Protein 3QFI (pdb70)

Solvent-accessible surface area: 13115 Å² total; per-residue (Å²): 173,19,66,11,103,60,70,69,6,8,0,16,0,33,4,10,20,70,92,52,196,56,38,28,12,1,12,0,4,10,10,143,99,67,43,0,4,4,1,10,8,12,69,20,1,7,12,52,1,50,60,54,140,58,80,29,23,7,38,59,0,73,79,113,28,26,31,119,20,5,29,54,1,0,55,80,8,0,17,6,46,14,36,26,41,23,10,30,27,44,160,1,30,77,46,28,0,66,13,12,48,6,3,100,3,62,3,112,51,34,4,135,83,117,58,81,0,65,66,31,152,37,145,2,60,0,51,31,0,39,14,2,10,149,9,75,158,67,8,120,103,16,40,97,8,22,33,98,10,22,28,30,2,34,36,59,10,41,104,67,34,37,60,183,57,131,72,159,115,16,59,67,10,68,99,44,27,140,39,71,28,66,160,105,28,68,103,41,14,26,64,60,0,105,29,0,20,138,71,27,68,36,27,139,22,96,29,72,52,0,57,71,88,146,70,102,18,25,1,11,27,13,109,8,16,22,131,4,0,18,43,0,36,130,15,14,53,60,175,100,69,56,74,12,109,108,84,5,83,58,36,54,86,92,27,38,161,8,40,106,136

Foldseek 3Di:
DADLLVVAKAKEWEWEDAPPVGWIKMWIQFLVVLAIEIETADQQAWFQQPPVRRIGGLVCNCVPPNPVSNQVRVCLQLVHHHPKYKYFYLVLQQLLQVLLVFFWDAACFWQADPHGDGHGIDTGHSVSLSVQLDDQDSDPVGPVNSRVSVVRSVLRSVLSCLVDDSLVVSCVSVVGMDMPQDPVSVVSCSVSRSSSSVYYHYDYFAWAWFDDPNDIHTYTDLVSSQVSSQVSCVSNVHHRDVVVSVVSVVVNVVGVVGGPD

Structure (mmCIF, N/CA/C/O backbone):
data_3QFI
#
_entry.id   3QFI
#
_cell.length_a   47.214
_cell.length_b   54.543
_cell.length_c   99.553
_cell.angle_alpha   90.00
_cell.angle_beta   90.00
_cell.angle_gamma   90.00
#
_symmetry.space_group_name_H-M   'P 21 21 21'
#
loop_
_entity.id
_entity.type
_entity.pdbx_description
1 polymer 'Transcriptional regulator'
2 water water
#
loop_
_atom_site.group_PDB
_atom_site.id
_atom_site.type_symbol
_atom_site.label_atom_id
_atom_site.label_alt_id
_atom_site.label_comp_id
_atom_site.label_asym_id
_atom_site.label_entity_id
_atom_site.label_seq_id
_atom_site.pdbx_PDB_ins_code
_atom_site.Cartn_x
_atom_site.Cartn_y
_atom_site.Cartn_z
_atom_site.occupancy
_atom_site.B_iso_or_equiv
_atom_site.auth_seq_id
_atom_site.auth_comp_id
_atom_site.auth_asym_id
_atom_site.auth_atom_id
_atom_site.pdbx_PDB_model_num
ATOM 1 N N . THR A 1 13 ? 1.157 4.732 -26.353 1.00 32.48 53 THR A N 1
ATOM 2 C CA . THR A 1 13 ? 2.587 5.048 -26.640 1.00 39.06 53 THR A CA 1
ATOM 3 C C . THR A 1 13 ? 3.477 4.879 -25.397 1.00 39.75 53 THR A C 1
ATOM 4 O O . THR A 1 13 ? 4.704 4.846 -25.503 1.00 42.37 53 THR A O 1
ATOM 8 N N . ALA A 1 14 ? 2.864 4.770 -24.221 1.00 33.73 54 ALA A N 1
ATOM 9 C CA . ALA A 1 14 ? 3.620 4.580 -22.982 1.00 26.34 54 ALA A CA 1
ATOM 10 C C . ALA A 1 14 ? 4.394 3.254 -23.027 1.00 18.89 54 ALA A C 1
ATOM 11 O O . ALA A 1 14 ? 3.803 2.200 -23.226 1.00 20.03 54 ALA A O 1
ATOM 13 N N . ASN A 1 15 ? 5.711 3.298 -22.852 1.00 20.90 55 ASN A N 1
ATOM 14 C CA . ASN A 1 15 ? 6.511 2.064 -22.884 1.00 22.97 55 ASN A CA 1
ATOM 15 C C . ASN A 1 15 ? 6.467 1.353 -21.531 1.00 19.73 55 ASN A C 1
ATOM 16 O O . ASN A 1 15 ? 7.210 1.696 -20.625 1.00 24.81 55 ASN A O 1
ATOM 21 N N . ILE A 1 16 ? 5.597 0.359 -21.400 1.00 22.61 56 ILE A N 1
ATOM 22 C CA . ILE A 1 16 ? 5.455 -0.363 -20.136 1.00 31.49 56 ILE A CA 1
ATOM 23 C C . ILE A 1 16 ? 6.696 -1.145 -19.780 1.00 30.96 56 ILE A C 1
ATOM 24 O O . ILE A 1 16 ? 7.023 -1.325 -18.599 1.00 21.84 56 ILE A O 1
ATOM 29 N N . ASP A 1 17 ? 7.374 -1.629 -20.815 1.00 30.42 57 ASP A N 1
ATOM 30 C CA . ASP A 1 17 ? 8.593 -2.386 -20.642 1.00 20.24 57 ASP A CA 1
ATOM 31 C C . ASP A 1 17 ? 9.619 -1.508 -19.914 1.00 16.52 57 ASP A C 1
ATOM 32 O O . ASP A 1 17 ? 10.306 -1.979 -19.011 1.00 24.28 57 ASP A O 1
ATOM 37 N N . ALA A 1 18 ? 9.709 -0.231 -20.275 1.00 6.90 58 ALA A N 1
ATOM 38 C CA . ALA A 1 18 ? 10.663 0.664 -19.610 1.00 11.87 58 ALA A CA 1
ATOM 39 C C . ALA A 1 18 ? 10.079 1.308 -18.338 1.00 7.74 58 ALA A C 1
ATOM 40 O O . ALA A 1 18 ? 10.605 2.301 -17.830 1.00 8.71 58 ALA A O 1
ATOM 42 N N . GLN A 1 19 ? 9.012 0.709 -17.823 1.00 14.30 59 GLN A N 1
ATOM 43 C CA . GLN A 1 19 ? 8.326 1.196 -16.633 1.00 18.16 59 GLN A CA 1
ATOM 44 C C . GLN A 1 19 ? 8.117 2.701 -16.759 1.00 15.02 59 GLN A C 1
ATOM 45 O O . GLN A 1 19 ? 8.475 3.510 -15.894 1.00 13.59 59 GLN A O 1
ATOM 51 N N . GLU A 1 20 ? 7.538 3.065 -17.885 1.00 20.17 60 GLU A N 1
ATOM 52 C CA . GLU A 1 20 ? 7.245 4.445 -18.166 1.00 27.32 60 GLU A CA 1
ATOM 53 C C . GLU A 1 20 ? 5.868 4.640 -17.542 1.00 27.59 60 GLU A C 1
ATOM 54 O O . GLU A 1 20 ? 5.010 3.753 -17.606 1.00 31.29 60 GLU A O 1
ATOM 60 N N . PRO A 1 21 ? 5.657 5.782 -16.884 1.00 29.42 61 PRO A N 1
ATOM 61 C CA . PRO A 1 21 ? 4.383 6.117 -16.229 1.00 25.97 61 PRO A CA 1
ATOM 62 C C . PRO A 1 21 ? 3.240 5.996 -17.223 1.00 24.10 61 PRO A C 1
ATOM 63 O O . PRO A 1 21 ? 3.343 6.465 -18.354 1.00 28.65 61 PRO A O 1
ATOM 67 N N . PHE A 1 22 ? 2.147 5.370 -16.824 1.00 17.07 62 PHE A N 1
ATOM 68 C CA . PHE A 1 22 ? 1.050 5.244 -17.763 1.00 15.33 62 PHE A CA 1
ATOM 69 C C . PHE A 1 22 ? -0.277 5.453 -17.046 1.00 15.34 62 PHE A C 1
ATOM 70 O O . PHE A 1 22 ? -0.331 5.520 -15.812 1.00 9.93 62 PHE A O 1
ATOM 78 N N . SER A 1 23 ? -1.347 5.549 -17.819 1.00 13.30 63 SER A N 1
ATOM 79 C CA . SER A 1 23 ? -2.653 5.812 -17.242 1.00 10.02 63 SER A CA 1
ATOM 80 C C . SER A 1 23 ? -3.691 4.836 -17.756 1.00 9.24 63 SER A C 1
ATOM 81 O O . SER A 1 23 ? -3.538 4.248 -18.830 1.00 11.25 63 SER A O 1
ATOM 84 N N . VAL A 1 24 ? -4.769 4.679 -17.007 1.00 5.03 64 VAL A N 1
ATOM 85 C CA . VAL A 1 24 ? -5.795 3.755 -17.435 1.00 3.71 64 VAL A CA 1
ATOM 86 C C . VAL A 1 24 ? -7.172 4.154 -16.931 1.00 13.52 64 VAL A C 1
ATOM 87 O O . VAL A 1 24 ? -7.335 4.632 -15.802 1.00 19.59 64 VAL A O 1
ATOM 91 N N . LEU A 1 25 ? -8.161 3.987 -17.801 1.00 8.59 65 LEU A N 1
ATOM 92 C CA . LEU A 1 25 ? -9.541 4.310 -17.472 1.00 3.55 65 LEU A CA 1
ATOM 93 C C . LEU A 1 25 ? -10.258 3.011 -17.116 1.00 13.84 65 LEU A C 1
ATOM 94 O O . LEU A 1 25 ? -10.297 2.073 -17.912 1.00 12.94 65 LEU A O 1
ATOM 99 N N . LEU A 1 26 ? -10.808 2.960 -15.910 1.00 1.83 66 LEU A N 1
ATOM 100 C CA . LEU A 1 26 ? -11.542 1.797 -15.460 1.00 8.77 66 LEU A CA 1
ATOM 101 C C . LEU A 1 26 ? -13.011 2.156 -15.549 1.00 12.07 66 LEU A C 1
ATOM 102 O O . LEU A 1 26 ? -13.424 3.207 -15.039 1.00 19.05 66 LEU A O 1
ATOM 107 N N . MET A 1 27 ? -13.799 1.301 -16.200 1.00 6.16 67 MET A N 1
ATOM 108 C CA . MET A 1 27 ? -15.241 1.542 -16.318 1.00 10.56 67 MET A CA 1
ATOM 109 C C . MET A 1 27 ? -16.032 0.356 -15.789 1.00 8.52 67 MET A C 1
ATOM 110 O O . MET A 1 27 ? -15.652 -0.790 -15.989 1.00 5.29 67 MET A O 1
ATOM 115 N N . GLY A 1 28 ? -17.130 0.658 -15.106 1.00 5.51 68 GLY A N 1
ATOM 116 C CA . GLY A 1 28 ? -18.010 -0.353 -14.556 1.00 6.09 68 GLY A CA 1
ATOM 117 C C . GLY A 1 28 ? -19.361 -0.146 -15.215 1.00 13.64 68 GLY A C 1
ATOM 118 O O . GLY A 1 28 ? -20.130 0.721 -14.808 1.00 11.82 68 GLY A O 1
ATOM 119 N N . ILE A 1 29 ? -19.625 -0.933 -16.256 1.00 18.44 69 ILE A N 1
ATOM 120 C CA . ILE A 1 29 ? -20.859 -0.864 -17.029 1.00 22.55 69 ILE A CA 1
ATOM 121 C C . ILE A 1 29 ? -21.832 -1.922 -16.555 1.00 21.96 69 ILE A C 1
ATOM 122 O O . ILE A 1 29 ? -21.443 -3.051 -16.289 1.00 13.02 69 ILE A O 1
ATOM 127 N N . ASP A 1 30 ? -23.103 -1.554 -16.460 1.00 28.81 70 ASP A N 1
ATOM 128 C CA . ASP A 1 30 ? -24.133 -2.491 -16.028 1.00 23.81 70 ASP A CA 1
ATOM 129 C C . ASP A 1 30 ? -24.871 -3.016 -17.254 1.00 24.49 70 ASP A C 1
ATOM 130 O O . ASP A 1 30 ? -25.801 -2.394 -17.766 1.00 23.01 70 ASP A O 1
ATOM 135 N N . THR A 1 31 ? -24.442 -4.177 -17.716 1.00 22.63 71 THR A N 1
ATOM 136 C CA . THR A 1 31 ? -25.010 -4.802 -18.889 1.00 25.11 71 THR A CA 1
ATOM 137 C C . THR A 1 31 ? -26.356 -5.491 -18.632 1.00 30.26 71 THR A C 1
ATOM 138 O O . THR A 1 31 ? -26.995 -5.991 -19.561 1.00 33.36 71 THR A O 1
ATOM 142 N N . GLY A 1 32 ? -26.785 -5.516 -17.375 1.00 31.04 72 GLY A N 1
ATOM 143 C CA . GLY A 1 32 ? -28.063 -6.133 -17.048 1.00 35.31 72 GLY A CA 1
ATOM 144 C C . GLY A 1 32 ? -29.186 -5.107 -17.039 1.00 33.49 72 GLY A C 1
ATOM 145 O O . GLY A 1 32 ? -29.206 -4.222 -16.186 1.00 38.51 72 GLY A O 1
ATOM 146 N N . ASP A 1 33 ? -30.126 -5.215 -17.977 1.00 34.21 73 ASP A N 1
ATOM 147 C CA . ASP A 1 33 ? -31.234 -4.255 -18.054 1.00 37.40 73 ASP A CA 1
ATOM 148 C C . ASP A 1 33 ? -32.021 -4.157 -16.745 1.00 25.07 73 ASP A C 1
ATOM 149 O O . ASP A 1 33 ? -31.932 -3.163 -16.028 1.00 23.93 73 ASP A O 1
ATOM 154 N N . ASP A 1 43 ? -22.831 5.206 -15.614 1.00 46.03 83 ASP A N 1
ATOM 155 C CA . ASP A 1 43 ? -22.254 4.170 -14.764 1.00 43.39 83 ASP A CA 1
ATOM 156 C C . ASP A 1 43 ? -21.049 4.731 -14.000 1.00 43.32 83 ASP A C 1
ATOM 157 O O . ASP A 1 43 ? -20.970 5.931 -13.747 1.00 40.88 83 ASP A O 1
ATOM 162 N N . THR A 1 44 ? -20.111 3.862 -13.639 1.00 43.08 84 THR A N 1
ATOM 163 C CA . THR A 1 44 ? -18.932 4.283 -12.895 1.00 37.72 84 THR A CA 1
ATOM 164 C C . THR A 1 44 ? -17.718 4.377 -13.807 1.00 31.78 84 THR A C 1
ATOM 165 O O . THR A 1 44 ? -17.326 3.400 -14.450 1.00 36.87 84 THR A O 1
ATOM 169 N N . THR A 1 45 ? -17.127 5.565 -13.840 1.00 24.81 85 THR A N 1
ATOM 170 C CA . THR A 1 45 ? -15.974 5.860 -14.671 1.00 16.73 85 THR A CA 1
ATOM 171 C C . THR A 1 45 ? -14.868 6.421 -13.808 1.00 14.14 85 THR A C 1
ATOM 172 O O . THR A 1 45 ? -15.054 7.424 -13.124 1.00 8.59 85 THR A O 1
ATOM 176 N N . MET A 1 46 ? -13.708 5.784 -13.860 1.00 9.97 86 MET A N 1
ATOM 177 C CA . MET A 1 46 ? -12.577 6.219 -13.054 1.00 11.19 86 MET A CA 1
ATOM 178 C C . MET A 1 46 ? -11.289 6.286 -13.882 1.00 10.35 86 MET A C 1
ATOM 179 O O . MET A 1 46 ? -11.202 5.693 -14.960 1.00 14.27 86 MET A O 1
ATOM 184 N N . VAL A 1 47 ? -10.302 7.026 -13.378 1.00 2.43 87 VAL A N 1
ATOM 185 C CA . VAL A 1 47 ? -9.010 7.143 -14.036 1.00 5.05 87 VAL A CA 1
ATOM 186 C C . VAL A 1 47 ? -7.909 6.962 -13.009 1.00 8.84 87 VAL A C 1
ATOM 187 O O . VAL A 1 47 ? -7.975 7.510 -11.907 1.00 3.39 87 VAL A O 1
ATOM 191 N N . VAL A 1 48 ? -6.901 6.176 -13.370 1.00 6.35 88 VAL A N 1
ATOM 192 C CA . VAL A 1 48 ? -5.779 5.912 -12.474 1.00 1.64 88 VAL A CA 1
ATOM 193 C C . VAL A 1 48 ? -4.466 6.205 -13.187 1.00 9.53 88 VAL A C 1
ATOM 194 O O . VAL A 1 48 ? -4.308 5.870 -14.362 1.00 10.42 88 VAL A O 1
ATOM 198 N N . THR A 1 49 ? -3.538 6.859 -12.492 1.00 10.04 89 THR A N 1
ATOM 199 C CA . THR A 1 49 ? -2.229 7.144 -13.075 1.00 11.61 89 THR A CA 1
ATOM 200 C C . THR A 1 49 ? -1.169 6.378 -12.291 1.00 12.57 89 THR A C 1
ATOM 201 O O . THR A 1 49 ? -1.076 6.489 -11.066 1.00 17.95 89 THR A O 1
ATOM 205 N N . ILE A 1 50 ? -0.392 5.579 -13.011 1.00 10.98 90 ILE A N 1
ATOM 206 C CA . ILE A 1 50 ? 0.659 4.779 -12.411 1.00 9.21 90 ILE A CA 1
ATOM 207 C C . ILE A 1 50 ? 1.976 5.507 -12.671 1.00 8.89 90 ILE A C 1
ATOM 208 O O . ILE A 1 50 ? 2.411 5.630 -13.819 1.00 13.74 90 ILE A O 1
ATOM 213 N N . ASN A 1 51 ? 2.586 6.022 -11.603 1.00 12.49 91 ASN A N 1
ATOM 214 C CA . ASN A 1 51 ? 3.855 6.734 -11.709 1.00 18.64 91 ASN A CA 1
ATOM 215 C C . ASN A 1 51 ? 4.878 6.161 -10.744 1.00 12.92 91 ASN A C 1
ATOM 216 O O . ASN A 1 51 ? 4.982 6.597 -9.604 1.00 22.66 91 ASN A O 1
ATOM 221 N N . PRO A 1 52 ? 5.650 5.168 -11.196 1.00 13.33 92 PRO A N 1
ATOM 222 C CA . PRO A 1 52 ? 6.666 4.549 -10.345 1.00 21.27 92 PRO A CA 1
ATOM 223 C C . PRO A 1 52 ? 7.800 5.503 -9.980 1.00 30.41 92 PRO A C 1
ATOM 224 O O . PRO A 1 52 ? 8.450 5.326 -8.961 1.00 42.00 92 PRO A O 1
ATOM 228 N N . LYS A 1 53 ? 8.032 6.519 -10.803 1.00 32.34 93 LYS A N 1
ATOM 229 C CA . LYS A 1 53 ? 9.099 7.472 -10.528 1.00 32.96 93 LYS A CA 1
ATOM 230 C C . LYS A 1 53 ? 8.833 8.234 -9.232 1.00 33.41 93 LYS A C 1
ATOM 231 O O . LYS A 1 53 ? 9.714 8.909 -8.704 1.00 35.28 93 LYS A O 1
ATOM 237 N N . GLU A 1 54 ? 7.618 8.134 -8.712 1.00 30.12 94 GLU A N 1
ATOM 238 C CA . GLU A 1 54 ? 7.300 8.821 -7.473 1.00 27.47 94 GLU A CA 1
ATOM 239 C C . GLU A 1 54 ? 6.567 7.864 -6.553 1.00 26.64 94 GLU A C 1
ATOM 240 O O . GLU A 1 54 ? 5.937 8.274 -5.583 1.00 29.29 94 GLU A O 1
ATOM 246 N N . ASN A 1 55 ? 6.666 6.581 -6.883 1.00 18.52 95 ASN A N 1
ATOM 247 C CA . ASN A 1 55 ? 6.047 5.520 -6.115 1.00 22.31 95 ASN A CA 1
ATOM 248 C C . ASN A 1 55 ? 4.630 5.864 -5.691 1.00 28.06 95 ASN A C 1
ATOM 249 O O . ASN A 1 55 ? 4.339 5.899 -4.497 1.00 30.89 95 ASN A O 1
ATOM 254 N N . LYS A 1 56 ? 3.741 6.101 -6.656 1.00 25.67 96 LYS A N 1
ATOM 255 C CA . LYS A 1 56 ? 2.358 6.456 -6.328 1.00 23.43 96 LYS A CA 1
ATOM 256 C C . LYS A 1 56 ? 1.378 6.296 -7.507 1.00 21.58 96 LYS A C 1
ATOM 257 O O . LYS A 1 56 ? 1.779 6.290 -8.675 1.00 16.06 96 LYS A O 1
ATOM 263 N N . SER A 1 57 ? 0.096 6.142 -7.174 1.00 19.80 97 SER A N 1
ATOM 264 C CA . SER A 1 57 ? -0.977 6.018 -8.159 1.00 15.69 97 SER A CA 1
ATOM 265 C C . SER A 1 57 ? -2.096 6.933 -7.711 1.00 15.53 97 SER A C 1
ATOM 266 O O . SER A 1 57 ? -2.430 6.981 -6.529 1.00 18.60 97 SER A O 1
ATOM 269 N N . THR A 1 58 ? -2.678 7.642 -8.668 1.00 18.12 98 THR A N 1
ATOM 270 C CA . THR A 1 58 ? -3.734 8.594 -8.388 1.00 13.76 98 THR A CA 1
ATOM 271 C C . THR A 1 58 ? -5.026 8.180 -9.080 1.00 23.08 98 THR A C 1
ATOM 272 O O . THR A 1 58 ? -5.091 8.096 -10.314 1.00 34.38 98 THR A O 1
ATOM 276 N N . MET A 1 59 ? -6.042 7.909 -8.265 1.00 20.64 99 MET A N 1
ATOM 277 C CA . MET A 1 59 ? -7.363 7.513 -8.737 1.00 15.72 99 MET A CA 1
ATOM 278 C C . MET A 1 59 ? -8.150 8.790 -8.954 1.00 15.90 99 MET A C 1
ATOM 279 O O . MET A 1 59 ? -7.916 9.801 -8.293 1.00 13.78 99 MET A O 1
ATOM 284 N N . ILE A 1 60 ? -9.093 8.738 -9.878 1.00 21.04 100 ILE A N 1
ATOM 285 C CA . ILE A 1 60 ? -9.878 9.909 -10.195 1.00 21.64 100 ILE A CA 1
ATOM 286 C C . ILE A 1 60 ? -11.280 9.485 -10.587 1.00 16.94 100 ILE A C 1
ATOM 287 O O . ILE A 1 60 ? -11.490 8.877 -11.628 1.00 15.99 100 ILE A O 1
ATOM 292 N N . SER A 1 61 ? -12.234 9.785 -9.723 1.00 16.44 101 SER A N 1
ATOM 293 C CA . SER A 1 61 ? -13.622 9.471 -9.983 1.00 6.62 101 SER A CA 1
ATOM 294 C C . SER A 1 61 ? -14.181 10.561 -10.882 1.00 9.44 101 SER A C 1
ATOM 295 O O . SER A 1 61 ? -13.913 11.750 -10.659 1.00 9.81 101 SER A O 1
ATOM 298 N N . LEU A 1 62 ? -14.947 10.172 -11.895 1.00 6.91 102 LEU A N 1
ATOM 299 C CA . LEU A 1 62 ? -15.578 11.154 -12.775 1.00 10.24 102 LEU A CA 1
ATOM 300 C C . LEU A 1 62 ? -17.093 11.068 -12.581 1.00 7.57 102 LEU A C 1
ATOM 301 O O . LEU A 1 62 ? -17.703 10.032 -12.846 1.00 9.93 102 LEU A O 1
ATOM 306 N N . ASP A 1 63 ? -17.692 12.151 -12.102 1.00 10.06 103 ASP A N 1
ATOM 307 C CA . ASP A 1 63 ? -19.138 12.195 -11.892 1.00 14.02 103 ASP A CA 1
ATOM 308 C C . ASP A 1 63 ? -19.828 12.107 -13.254 1.00 17.46 103 ASP A C 1
ATOM 309 O O . ASP A 1 63 ? -19.368 12.706 -14.220 1.00 21.42 103 ASP A O 1
ATOM 314 N N . ARG A 1 64 ? -20.924 11.358 -13.321 1.00 16.60 104 ARG A N 1
ATOM 315 C CA . ARG A 1 64 ? -21.665 11.179 -14.561 1.00 26.24 104 ARG A CA 1
ATOM 316 C C . ARG A 1 64 ? -22.375 12.447 -15.024 1.00 18.56 104 ARG A C 1
ATOM 317 O O . ARG A 1 64 ? -22.695 12.600 -16.206 1.00 22.63 104 ARG A O 1
ATOM 325 N N . ASP A 1 65 ? -22.629 13.360 -14.101 1.00 18.69 105 ASP A N 1
ATOM 326 C CA . ASP A 1 65 ? -23.320 14.586 -14.469 1.00 20.14 105 ASP A CA 1
ATOM 327 C C . ASP A 1 65 ? -22.380 15.691 -14.945 1.00 15.12 105 ASP A C 1
ATOM 328 O O . ASP A 1 65 ? -22.810 16.808 -15.218 1.00 12.12 105 ASP A O 1
ATOM 333 N N . ILE A 1 66 ? -21.096 15.394 -15.057 1.00 8.51 106 ILE A N 1
ATOM 334 C CA . ILE A 1 66 ? -20.179 16.426 -15.496 1.00 14.03 106 ILE A CA 1
ATOM 335 C C . ILE A 1 66 ? -20.468 16.859 -16.933 1.00 18.20 106 ILE A C 1
ATOM 336 O O . ILE A 1 66 ? -20.684 16.024 -17.827 1.00 21.32 106 ILE A O 1
ATOM 341 N N . LEU A 1 67 ? -20.507 18.170 -17.150 1.00 13.88 107 LEU A N 1
ATOM 342 C CA . LEU A 1 67 ? -20.784 18.701 -18.485 1.00 8.81 107 LEU A CA 1
ATOM 343 C C . LEU A 1 67 ? -19.475 18.924 -19.217 1.00 12.76 107 LEU A C 1
ATOM 344 O O . LEU A 1 67 ? -18.588 19.615 -18.709 1.00 16.61 107 LEU A O 1
ATOM 349 N N . THR A 1 68 ? -19.354 18.334 -20.403 1.00 4.71 108 THR A N 1
ATOM 350 C CA . THR A 1 68 ? -18.146 18.476 -21.212 1.00 6.73 108 THR A CA 1
ATOM 351 C C . THR A 1 68 ? -18.427 18.257 -22.699 1.00 11.07 108 THR A C 1
ATOM 352 O O . THR A 1 68 ? -19.566 18.037 -23.111 1.00 15.53 108 THR A O 1
ATOM 356 N N . ASP A 1 69 ? -17.388 18.333 -23.512 1.00 13.23 109 ASP A N 1
ATOM 357 C CA . ASP A 1 69 ? -17.585 18.101 -24.917 1.00 15.28 109 ASP A CA 1
ATOM 358 C C . ASP A 1 69 ? -17.586 16.591 -25.099 1.00 18.16 109 ASP A C 1
ATOM 359 O O . ASP A 1 69 ? -16.758 15.882 -24.512 1.00 15.96 109 ASP A O 1
ATOM 364 N N . ILE A 1 70 ? -18.552 16.094 -25.864 1.00 13.80 110 ILE A N 1
ATOM 365 C CA . ILE A 1 70 ? -18.635 14.667 -26.127 1.00 10.81 110 ILE A CA 1
ATOM 366 C C . ILE A 1 70 ? -17.867 14.477 -27.417 1.00 5.43 110 ILE A C 1
ATOM 367 O O . ILE A 1 70 ? -18.449 14.539 -28.490 1.00 15.26 110 ILE A O 1
ATOM 372 N N . VAL A 1 71 ? -16.565 14.245 -27.311 1.00 1.00 111 VAL A N 1
ATOM 373 C CA . VAL A 1 71 ? -15.717 14.095 -28.489 1.00 3.70 111 VAL A CA 1
ATOM 374 C C . VAL A 1 71 ? -16.251 13.060 -29.474 1.00 11.07 111 VAL A C 1
ATOM 375 O O . VAL A 1 71 ? -16.449 11.891 -29.144 1.00 18.29 111 VAL A O 1
ATOM 379 N N . GLY A 1 72 ? -16.495 13.503 -30.697 1.00 12.69 112 GLY A N 1
ATOM 380 C CA . GLY A 1 72 ? -17.031 12.595 -31.683 1.00 15.98 112 GLY A CA 1
ATOM 381 C C . GLY A 1 72 ? -18.525 12.787 -31.894 1.00 15.40 112 GLY A C 1
ATOM 382 O O . GLY A 1 72 ? -19.032 12.443 -32.959 1.00 27.37 112 GLY A O 1
ATOM 383 N N . ASN A 1 73 ? -19.241 13.323 -30.906 1.00 7.98 113 ASN A N 1
ATOM 384 C CA . ASN A 1 73 ? -20.686 13.536 -31.068 1.00 15.13 113 ASN A CA 1
ATOM 385 C C . ASN A 1 73 ? -21.008 14.991 -31.478 1.00 20.40 113 ASN A C 1
ATOM 386 O O . ASN A 1 73 ? -22.152 15.319 -31.826 1.00 15.65 113 ASN A O 1
ATOM 391 N N . ASP A 1 74 ? -19.988 15.849 -31.461 1.00 17.83 114 ASP A N 1
ATOM 392 C CA . ASP A 1 74 ? -20.141 17.256 -31.827 1.00 15.72 114 ASP A CA 1
ATOM 393 C C . ASP A 1 74 ? -21.211 17.956 -31.003 1.00 20.37 114 ASP A C 1
ATOM 394 O O . ASP A 1 74 ? -21.978 18.775 -31.511 1.00 24.72 114 ASP A O 1
ATOM 399 N N . THR A 1 75 ? -21.268 17.609 -29.723 1.00 17.51 115 THR A N 1
ATOM 400 C CA . THR A 1 75 ? -22.213 18.221 -28.813 1.00 16.99 115 THR A CA 1
ATOM 401 C C . THR A 1 75 ? -21.543 18.250 -27.446 1.00 11.90 115 THR A C 1
ATOM 402 O O . THR A 1 75 ? -20.426 17.745 -27.271 1.00 16.54 115 THR A O 1
ATOM 406 N N . GLN A 1 76 ? -22.218 18.887 -26.499 1.00 10.58 116 GLN A N 1
ATOM 407 C CA . GLN A 1 76 ? -21.755 18.992 -25.128 1.00 9.22 116 GLN A CA 1
ATOM 408 C C . GLN A 1 76 ? -22.871 18.376 -24.328 1.00 9.93 116 GLN A C 1
ATOM 409 O O . GLN A 1 76 ? -23.991 18.884 -24.354 1.00 13.02 116 GLN A O 1
ATOM 415 N N . ASP A 1 77 ? -22.570 17.285 -23.633 1.00 5.59 117 ASP A N 1
ATOM 416 C CA . ASP A 1 77 ? -23.558 16.592 -22.810 1.00 9.56 117 ASP A CA 1
ATOM 417 C C . ASP A 1 77 ? -22.879 16.188 -21.512 1.00 1.00 117 ASP A C 1
ATOM 418 O O . ASP A 1 77 ? -21.727 16.529 -21.284 1.00 1.00 117 ASP A O 1
ATOM 423 N N . LYS A 1 78 ? -23.591 15.467 -20.652 1.00 7.38 118 LYS A N 1
ATOM 424 C CA . LYS A 1 78 ? -22.981 15.000 -19.412 1.00 15.88 118 LYS A CA 1
ATOM 425 C C . LYS A 1 78 ? -22.141 13.779 -19.765 1.00 13.06 118 LYS A C 1
ATOM 426 O O . LYS A 1 78 ? -22.594 12.917 -20.516 1.00 16.24 118 LYS A O 1
ATOM 432 N N . LEU A 1 79 ? -20.914 13.746 -19.245 1.00 11.82 119 LEU A N 1
ATOM 433 C CA . LEU A 1 79 ? -19.946 12.670 -19.472 1.00 10.68 119 LEU A CA 1
ATOM 434 C C . LEU A 1 79 ? -20.538 11.263 -19.525 1.00 17.92 119 LEU A C 1
ATOM 435 O O . LEU A 1 79 ? -20.070 10.385 -20.247 1.00 25.27 119 LEU A O 1
ATOM 440 N N . ASN A 1 80 ? -21.569 11.054 -18.734 1.00 25.15 120 ASN A N 1
ATOM 441 C CA . ASN A 1 80 ? -22.225 9.771 -18.667 1.00 26.00 120 ASN A CA 1
ATOM 442 C C . ASN A 1 80 ? -22.633 9.243 -20.051 1.00 21.80 120 ASN A C 1
ATOM 443 O O . ASN A 1 80 ? -22.401 8.079 -20.365 1.00 22.26 120 ASN A O 1
ATOM 448 N N . HIS A 1 81 ? -23.233 10.106 -20.868 1.00 16.41 121 HIS A N 1
ATOM 449 C CA . HIS A 1 81 ? -23.696 9.730 -22.200 1.00 15.06 121 HIS A CA 1
ATOM 450 C C . HIS A 1 81 ? -22.608 9.460 -23.223 1.00 19.64 121 HIS A C 1
ATOM 451 O O . HIS A 1 81 ? -22.909 9.131 -24.372 1.00 22.63 121 HIS A O 1
ATOM 458 N N . ALA A 1 82 ? -21.351 9.626 -22.836 1.00 14.49 122 ALA A N 1
ATOM 459 C CA . ALA A 1 82 ? -20.262 9.389 -23.781 1.00 23.39 122 ALA A CA 1
ATOM 460 C C . ALA A 1 82 ? -20.254 7.924 -24.207 1.00 23.78 122 ALA A C 1
ATOM 461 O O . ALA A 1 82 ? -20.362 7.604 -25.397 1.00 11.43 122 ALA A O 1
ATOM 463 N N . TYR A 1 83 ? -20.119 7.036 -23.228 1.00 20.87 123 TYR A N 1
ATOM 464 C CA . TYR A 1 83 ? -20.104 5.621 -23.520 1.00 14.38 123 TYR A CA 1
ATOM 465 C C . TYR A 1 83 ? -21.410 5.201 -24.184 1.00 18.45 123 TYR A C 1
ATOM 466 O O . TYR A 1 83 ? -21.391 4.478 -25.170 1.00 19.67 123 TYR A O 1
ATOM 475 N N . ALA A 1 84 ? -22.536 5.680 -23.662 1.00 23.05 124 ALA A N 1
ATOM 476 C CA . ALA A 1 84 ? -23.865 5.344 -24.186 1.00 20.31 124 ALA A CA 1
ATOM 477 C C . ALA A 1 84 ? -24.122 5.701 -25.660 1.00 24.61 124 ALA A C 1
ATOM 478 O O . ALA A 1 84 ? -24.989 5.104 -26.310 1.00 19.50 124 ALA A O 1
ATOM 480 N N . PHE A 1 85 ? -23.369 6.673 -26.173 1.00 26.16 125 PHE A N 1
ATOM 481 C CA . PHE A 1 85 ? -23.494 7.141 -27.553 1.00 26.69 125 PHE A CA 1
ATOM 482 C C . PHE A 1 85 ? -22.477 6.528 -28.514 1.00 26.65 125 PHE A C 1
ATOM 483 O O . PHE A 1 85 ? -22.818 6.217 -29.664 1.00 27.27 125 PHE A O 1
ATOM 491 N N . GLY A 1 86 ? -21.236 6.362 -28.049 1.00 22.45 126 GLY A N 1
ATOM 492 C CA . GLY A 1 86 ? -20.195 5.807 -28.901 1.00 22.26 126 GLY A CA 1
ATOM 493 C C . GLY A 1 86 ? -19.317 4.732 -28.288 1.00 18.11 126 GLY A C 1
ATOM 494 O O . GLY A 1 86 ? -18.186 4.515 -28.726 1.00 14.46 126 GLY A O 1
ATOM 495 N N . GLY A 1 87 ? -19.837 4.061 -27.268 1.00 17.90 127 GLY A N 1
ATOM 496 C CA . GLY A 1 87 ? -19.091 3.003 -26.614 1.00 10.48 127 GLY A CA 1
ATOM 497 C C . GLY A 1 87 ? -17.737 3.422 -26.075 1.00 9.29 127 GLY A C 1
ATOM 498 O O . GLY A 1 87 ? -17.450 4.602 -25.926 1.00 8.79 127 GLY A O 1
ATOM 499 N N . ALA A 1 88 ? -16.908 2.425 -25.789 1.00 4.60 128 ALA A N 1
ATOM 500 C CA . ALA A 1 88 ? -15.571 2.600 -25.247 1.00 7.61 128 ALA A CA 1
ATOM 501 C C . 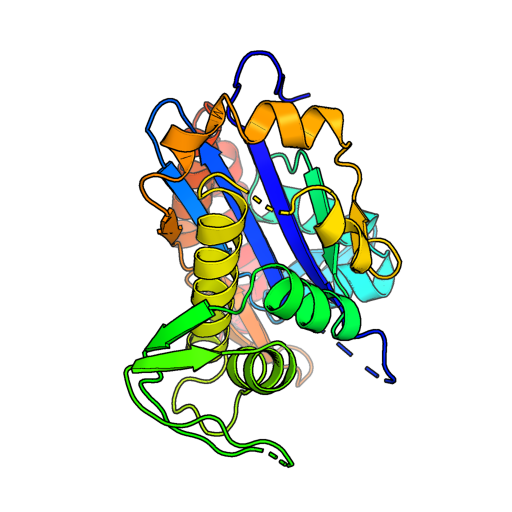ALA A 1 88 ? -14.731 3.706 -25.878 1.00 17.54 128 ALA A C 1
ATOM 502 O O . ALA A 1 88 ? -14.030 4.443 -25.183 1.00 12.89 128 ALA A O 1
ATOM 504 N N . GLU A 1 89 ? -14.793 3.805 -27.197 1.00 15.32 129 GLU A N 1
ATOM 505 C CA . GLU A 1 89 ? -14.022 4.791 -27.934 1.00 18.41 129 GLU A CA 1
ATOM 506 C C . GLU A 1 89 ? -14.415 6.218 -27.568 1.00 22.04 129 GLU A C 1
ATOM 507 O O . GLU A 1 89 ? -13.568 7.015 -27.163 1.00 20.81 129 GLU A O 1
ATOM 513 N N . MET A 1 90 ? -15.697 6.542 -27.722 1.00 23.12 130 MET A N 1
ATOM 514 C CA . MET A 1 90 ? -16.165 7.883 -27.417 1.00 17.63 130 MET A CA 1
ATOM 515 C C . MET A 1 90 ? -15.888 8.258 -25.968 1.00 14.52 130 MET A C 1
ATOM 516 O O . MET A 1 90 ? -15.590 9.420 -25.686 1.00 16.33 130 MET A O 1
ATOM 521 N N . ALA A 1 91 ? -15.964 7.295 -25.049 1.00 11.79 131 ALA A N 1
ATOM 522 C CA . ALA A 1 91 ? -15.701 7.586 -23.631 1.00 9.70 131 ALA A CA 1
ATOM 523 C C . ALA A 1 91 ? -14.227 7.908 -23.411 1.00 12.46 131 ALA A C 1
ATOM 524 O O . ALA A 1 91 ? -13.889 8.908 -22.774 1.00 1.99 131 ALA A O 1
ATOM 526 N N . ILE A 1 92 ? -13.352 7.058 -23.941 1.00 11.95 132 ILE A N 1
ATOM 527 C CA . ILE A 1 92 ? -11.925 7.285 -23.806 1.00 6.64 132 ILE A CA 1
ATOM 528 C C . ILE A 1 92 ? -11.554 8.663 -24.356 1.00 17.43 132 ILE A C 1
ATOM 529 O O . ILE A 1 92 ? -10.861 9.427 -23.697 1.00 14.38 132 ILE A O 1
ATOM 534 N N . ASN A 1 93 ? -12.009 8.987 -25.560 1.00 18.51 133 ASN A N 1
ATOM 535 C CA . ASN A 1 93 ? -11.679 10.284 -26.138 1.00 18.00 133 ASN A CA 1
ATOM 536 C C . ASN A 1 93 ? -12.191 11.460 -25.303 1.00 16.92 133 ASN A C 1
ATOM 537 O O . ASN A 1 93 ? -11.432 12.376 -25.015 1.00 22.25 133 ASN A O 1
ATOM 542 N N . THR A 1 94 ? -13.465 11.412 -24.916 1.00 8.67 134 THR A N 1
ATOM 543 C CA . THR A 1 94 ? -14.114 12.446 -24.111 1.00 14.74 134 THR A CA 1
ATOM 544 C C . THR A 1 94 ? -13.357 12.690 -22.811 1.00 11.52 134 THR A C 1
ATOM 545 O O . THR A 1 94 ? -13.121 13.836 -22.422 1.00 22.30 134 THR A O 1
ATOM 549 N N . VAL A 1 95 ? -12.978 11.614 -22.137 1.00 1.00 135 VAL A N 1
ATOM 550 C CA . VAL A 1 95 ? -12.212 11.747 -20.912 1.00 4.75 135 VAL A CA 1
ATOM 551 C C . VAL A 1 95 ? -10.808 12.318 -21.225 1.00 7.89 135 VAL A C 1
ATOM 552 O O . VAL A 1 95 ? -10.311 13.145 -20.463 1.00 8.64 135 VAL A O 1
ATOM 556 N N . GLN A 1 96 ? -10.187 11.891 -22.337 1.00 13.54 136 GLN A N 1
ATOM 557 C CA . GLN A 1 96 ? -8.853 12.378 -22.741 1.00 11.81 136 GLN A CA 1
ATOM 558 C C . GLN A 1 96 ? -8.831 13.883 -22.967 1.00 13.29 136 GLN A C 1
ATOM 559 O O . GLN A 1 96 ? -7.785 14.520 -22.833 1.00 19.51 136 GLN A O 1
ATOM 565 N N . GLU A 1 97 ? -9.977 14.445 -23.344 1.00 6.36 137 GLU A N 1
ATOM 566 C CA . GLU A 1 97 ? -10.090 15.885 -23.569 1.00 9.60 137 GLU A CA 1
ATOM 567 C C . GLU A 1 97 ? -10.403 16.586 -22.246 1.00 11.76 137 GLU A C 1
ATOM 568 O O . GLU A 1 97 ? -9.931 17.687 -21.992 1.00 16.92 137 GLU A O 1
ATOM 574 N N . LEU A 1 98 ? -11.201 15.938 -21.407 1.00 10.44 138 LEU A N 1
ATOM 575 C CA . LEU A 1 98 ? -11.580 16.494 -20.116 1.00 11.36 138 LEU A CA 1
ATOM 576 C C . LEU A 1 98 ? -10.378 16.642 -19.186 1.00 3.27 138 LEU A C 1
ATOM 577 O O . LEU A 1 98 ? -10.167 17.693 -18.607 1.00 11.90 138 LEU A O 1
ATOM 582 N N . LEU A 1 99 ? -9.585 15.589 -19.061 1.00 5.64 139 LEU A N 1
ATOM 583 C CA . LEU A 1 99 ? -8.428 15.614 -18.181 1.00 8.16 139 LEU A CA 1
ATOM 584 C C . LEU A 1 99 ? -7.167 16.096 -18.881 1.00 7.18 139 LEU A C 1
ATOM 585 O O . LEU A 1 99 ? -6.109 16.208 -18.272 1.00 11.43 139 LEU A O 1
ATOM 590 N N . ASP A 1 100 ? -7.288 16.377 -20.166 1.00 14.52 140 ASP A N 1
ATOM 591 C CA . ASP A 1 100 ? -6.162 16.821 -20.964 1.00 16.26 140 ASP A CA 1
ATOM 592 C C . ASP A 1 100 ? -4.969 15.906 -20.768 1.00 13.82 140 ASP A C 1
ATOM 593 O O . ASP A 1 100 ? -3.842 16.371 -20.586 1.00 12.54 140 ASP A O 1
ATOM 598 N N . ILE A 1 101 ? -5.224 14.603 -20.794 1.00 11.38 141 ILE A N 1
ATOM 599 C CA . ILE A 1 101 ? -4.161 13.623 -20.653 1.00 7.56 141 ILE A CA 1
ATOM 600 C C . ILE A 1 101 ? -4.387 12.459 -21.585 1.00 7.97 141 ILE A C 1
ATOM 601 O O . ILE A 1 101 ? -5.465 12.267 -22.116 1.00 13.66 141 ILE A O 1
ATOM 606 N N . PRO A 1 102 ? -3.342 11.676 -21.830 1.00 8.01 142 PRO A N 1
ATOM 607 C CA . PRO A 1 102 ? -3.573 10.540 -22.720 1.00 12.02 142 PRO A CA 1
ATOM 608 C C . PRO A 1 102 ? -4.043 9.348 -21.868 1.00 16.78 142 PRO A C 1
ATOM 609 O O . PRO A 1 102 ? -3.599 9.174 -20.729 1.00 5.85 142 PRO A O 1
ATOM 613 N N . ILE A 1 103 ? -4.978 8.576 -22.411 1.00 8.64 143 ILE A N 1
ATOM 614 C CA . ILE A 1 103 ? -5.493 7.391 -21.746 1.00 8.53 143 ILE A CA 1
ATOM 615 C C . ILE A 1 103 ? -4.832 6.248 -22.483 1.00 11.36 143 ILE A C 1
ATOM 616 O O . ILE A 1 103 ? -5.278 5.871 -23.567 1.00 18.89 143 ILE A O 1
ATOM 621 N N . HIS A 1 104 ? -3.774 5.697 -21.907 1.00 8.71 144 HIS A N 1
ATOM 622 C CA . HIS A 1 104 ? -3.039 4.613 -22.544 1.00 4.13 144 HIS A CA 1
ATOM 623 C C . HIS A 1 104 ? -3.776 3.299 -22.625 1.00 12.61 144 HIS A C 1
ATOM 624 O O . HIS A 1 104 ? -3.668 2.569 -23.616 1.00 21.83 144 HIS A O 1
ATOM 631 N N . HIS A 1 105 ? -4.526 3.001 -21.573 1.00 10.47 145 HIS A N 1
ATOM 632 C CA . HIS A 1 105 ? -5.254 1.756 -21.505 1.00 16.36 145 HIS A CA 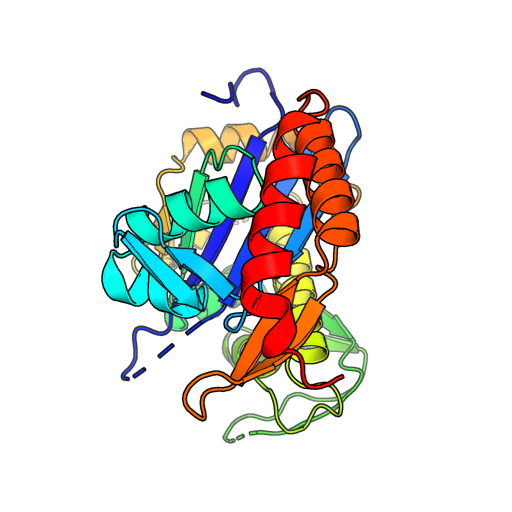1
ATOM 633 C C . HIS A 1 105 ? -6.629 1.934 -20.876 1.00 17.73 145 HIS A C 1
ATOM 634 O O . HIS A 1 105 ? -6.879 2.900 -20.142 1.00 24.12 145 HIS A O 1
ATOM 641 N N . TYR A 1 106 ? -7.518 0.988 -21.149 1.00 9.79 146 TYR A N 1
ATOM 642 C CA . TYR A 1 106 ? -8.852 1.036 -20.581 1.00 9.21 146 TYR A CA 1
ATOM 643 C C . TYR A 1 106 ? -9.270 -0.368 -20.169 1.00 14.36 146 TYR A C 1
ATOM 644 O O . TYR A 1 106 ? -8.669 -1.361 -20.590 1.00 17.87 146 TYR A O 1
ATOM 653 N N . VAL A 1 107 ? -10.302 -0.438 -19.337 1.00 15.38 147 VAL A N 1
ATOM 654 C CA . VAL A 1 107 ? -10.856 -1.710 -18.891 1.00 12.50 147 VAL A CA 1
ATOM 655 C C . VAL A 1 107 ? -12.347 -1.549 -18.605 1.00 17.30 147 VAL A C 1
ATOM 656 O O . VAL A 1 107 ? -12.757 -0.610 -17.933 1.00 20.51 147 VAL A O 1
ATOM 660 N N . SER A 1 108 ? -13.148 -2.452 -19.170 1.00 17.96 148 SER A N 1
ATOM 661 C CA . SER A 1 108 ? -14.597 -2.471 -18.983 1.00 15.71 148 SER A CA 1
ATOM 662 C C . SER A 1 108 ? -14.916 -3.729 -18.204 1.00 24.16 148 SER A C 1
ATOM 663 O O . SER A 1 108 ? -14.562 -4.832 -18.638 1.00 28.18 148 SER A O 1
ATOM 666 N N . ILE A 1 109 ? -15.590 -3.567 -17.069 1.00 23.96 149 ILE A N 1
ATOM 667 C CA . ILE A 1 109 ? -15.958 -4.695 -16.218 1.00 21.87 149 ILE A CA 1
ATOM 668 C C . ILE A 1 109 ? -17.464 -4.681 -15.955 1.00 30.16 149 ILE A C 1
ATOM 669 O O . ILE A 1 109 ? -18.039 -3.626 -15.665 1.00 32.10 149 ILE A O 1
ATOM 674 N N . ASN A 1 110 ? -18.090 -5.852 -16.070 1.00 34.92 150 ASN A N 1
ATOM 675 C CA . ASN A 1 110 ? -19.523 -6.040 -15.812 1.00 22.02 150 ASN A CA 1
ATOM 676 C C . ASN A 1 110 ? -19.709 -6.179 -14.314 1.00 19.54 150 ASN A C 1
ATOM 677 O O . ASN A 1 110 ? -18.743 -6.262 -13.568 1.00 22.75 150 ASN A O 1
ATOM 682 N N . MET A 1 111 ? -20.963 -6.247 -13.895 1.00 20.72 151 MET A N 1
ATOM 683 C CA . MET A 1 111 ? -21.281 -6.423 -12.496 1.00 17.48 151 MET A CA 1
ATOM 684 C C . MET A 1 111 ? -21.030 -7.889 -12.118 1.00 22.19 151 MET A C 1
ATOM 685 O O . MET A 1 111 ? -20.727 -8.204 -10.963 1.00 22.67 151 MET A O 1
ATOM 690 N N . LYS A 1 112 ? -21.150 -8.786 -13.095 1.00 24.27 152 LYS A N 1
ATOM 691 C CA . LYS A 1 112 ? -20.885 -10.212 -12.868 1.00 25.88 152 LYS A CA 1
ATOM 692 C C . LYS A 1 112 ? -19.377 -10.417 -12.773 1.00 23.77 152 LYS A C 1
ATOM 693 O O . LYS A 1 112 ? -18.899 -11.189 -11.949 1.00 27.29 152 LYS A O 1
ATOM 699 N N . GLY A 1 113 ? -18.631 -9.715 -13.620 1.00 22.91 153 GLY A N 1
ATOM 700 C CA . GLY A 1 113 ? -17.183 -9.840 -13.603 1.00 24.11 153 GLY A CA 1
ATOM 701 C C . GLY A 1 113 ? -16.584 -9.196 -12.366 1.00 21.07 153 GLY A C 1
ATOM 702 O O . GLY A 1 113 ? -15.614 -9.706 -11.792 1.00 17.64 153 GLY A O 1
ATOM 703 N N . LEU A 1 114 ? -17.152 -8.067 -11.954 1.00 16.10 154 LEU A N 1
ATOM 704 C CA . LEU A 1 114 ? -16.652 -7.396 -10.773 1.00 18.13 154 LEU A CA 1
ATOM 705 C C . LEU A 1 114 ? -16.941 -8.253 -9.556 1.00 21.34 154 LEU A C 1
ATOM 706 O O . LEU A 1 114 ? -16.190 -8.236 -8.578 1.00 17.19 154 LEU A O 1
ATOM 711 N N . LYS A 1 115 ? -18.026 -9.010 -9.605 1.00 22.55 155 LYS A N 1
ATOM 712 C CA . LYS A 1 115 ? -18.344 -9.859 -8.473 1.00 22.75 155 LYS A CA 1
ATOM 713 C C . LYS A 1 115 ? -17.385 -11.049 -8.430 1.00 24.97 155 LYS A C 1
ATOM 714 O O . LYS A 1 115 ? -16.974 -11.467 -7.351 1.00 22.98 155 LYS A O 1
ATOM 720 N N . ASP A 1 116 ? -17.003 -11.570 -9.598 1.00 23.95 156 ASP A N 1
ATOM 721 C CA . ASP A 1 116 ? -16.089 -12.707 -9.652 1.00 28.37 156 ASP A CA 1
ATOM 722 C C . ASP A 1 116 ? -14.645 -12.302 -9.355 1.00 27.85 156 ASP A C 1
ATOM 723 O O . ASP A 1 116 ? -13.852 -13.108 -8.866 1.00 25.58 156 ASP A O 1
ATOM 728 N N . LEU A 1 117 ? -14.307 -11.055 -9.656 1.00 27.53 157 LEU A N 1
ATOM 729 C CA . LEU A 1 117 ? -12.965 -10.552 -9.412 1.00 23.29 157 LEU A CA 1
ATOM 730 C C . LEU A 1 117 ? -12.733 -10.417 -7.913 1.00 25.20 157 LEU A C 1
ATOM 731 O O . LEU A 1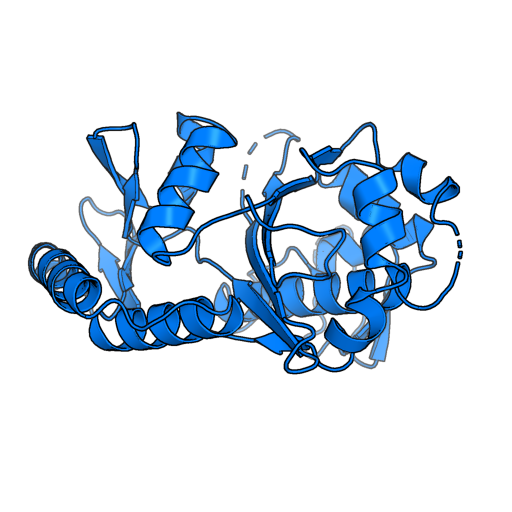 117 ? -11.618 -10.599 -7.429 1.00 32.35 157 LEU A O 1
ATOM 736 N N . ILE A 1 118 ? -13.790 -10.094 -7.178 1.00 26.71 158 ILE A N 1
ATOM 737 C CA . ILE A 1 118 ? -13.665 -9.942 -5.745 1.00 21.59 158 ILE A CA 1
ATOM 738 C C . ILE A 1 118 ? -13.514 -11.318 -5.117 1.00 22.46 158 ILE A C 1
ATOM 739 O O . ILE A 1 118 ? -12.701 -11.501 -4.212 1.00 25.37 158 ILE A O 1
ATOM 744 N N . ASP A 1 119 ? -14.260 -12.299 -5.616 1.00 21.60 159 ASP A N 1
ATOM 745 C CA . ASP A 1 119 ? -14.154 -13.656 -5.076 1.00 17.49 159 ASP A CA 1
ATOM 746 C C . ASP A 1 119 ? -12.888 -14.383 -5.519 1.00 17.47 159 ASP A C 1
ATOM 747 O O . ASP A 1 119 ? -12.367 -15.224 -4.796 1.00 22.97 159 ASP A O 1
ATOM 752 N N . ALA A 1 120 ? -12.398 -14.048 -6.706 1.00 17.70 160 ALA A N 1
ATOM 753 C CA . ALA A 1 120 ? -11.197 -14.664 -7.246 1.00 15.10 160 ALA A CA 1
ATOM 754 C C . ALA A 1 120 ? -9.960 -14.223 -6.476 1.00 20.26 160 ALA A C 1
ATOM 755 O O . ALA A 1 120 ? -8.903 -14.860 -6.566 1.00 25.28 160 ALA A O 1
ATOM 757 N N . VAL A 1 121 ? -10.077 -13.118 -5.747 1.00 18.90 161 VAL A N 1
ATOM 758 C CA . VAL A 1 121 ? -8.954 -12.618 -4.966 1.00 27.04 161 VAL A CA 1
ATOM 759 C C . VAL A 1 121 ? -9.116 -12.950 -3.483 1.00 35.27 161 VAL A C 1
ATOM 760 O O . VAL A 1 121 ? -8.274 -12.577 -2.671 1.00 43.58 161 VAL A O 1
ATOM 764 N N . GLY A 1 122 ? -10.198 -13.640 -3.130 1.00 33.28 162 GLY A N 1
ATOM 765 C CA . GLY A 1 122 ? -10.404 -14.012 -1.745 1.00 25.43 162 GLY A CA 1
ATOM 766 C C . GLY A 1 122 ? -11.095 -12.955 -0.920 1.00 28.61 162 GLY A C 1
ATOM 767 O O . GLY A 1 122 ? -11.073 -13.006 0.312 1.00 29.08 162 GLY A O 1
ATOM 768 N N . GLY A 1 123 ? -11.710 -11.994 -1.600 1.00 31.03 163 GLY A N 1
ATOM 769 C CA . GLY A 1 123 ? -12.426 -10.937 -0.907 1.00 25.55 163 GLY A CA 1
ATOM 770 C C . GLY A 1 123 ? -11.546 -9.766 -0.517 1.00 24.10 163 GLY A C 1
ATOM 771 O O . GLY A 1 123 ? -10.332 -9.789 -0.717 1.00 21.84 163 GLY A O 1
ATOM 772 N N . ILE A 1 124 ? -12.159 -8.737 0.054 1.00 22.00 164 ILE A N 1
ATOM 773 C CA . ILE A 1 124 ? -11.414 -7.558 0.457 1.00 22.92 164 ILE A CA 1
ATOM 774 C C . ILE A 1 124 ? -11.998 -6.938 1.708 1.00 20.56 164 ILE A C 1
ATOM 775 O O . ILE A 1 124 ? -13.207 -6.977 1.921 1.00 19.19 164 ILE A O 1
ATOM 780 N N . GLU A 1 125 ? -11.133 -6.369 2.539 1.00 27.22 165 GLU A N 1
ATOM 781 C CA . GLU A 1 125 ? -11.589 -5.720 3.759 1.00 30.29 165 GLU A CA 1
ATOM 782 C C . GLU A 1 125 ? -11.701 -4.205 3.620 1.00 28.57 165 GLU A C 1
ATOM 783 O O . GLU A 1 125 ? -10.792 -3.538 3.118 1.00 19.27 165 GLU A O 1
ATOM 789 N N . VAL A 1 126 ? -12.841 -3.676 4.056 1.00 34.86 166 VAL A N 1
ATOM 790 C CA . VAL A 1 126 ? -13.097 -2.242 4.014 1.00 36.45 166 VAL A CA 1
ATOM 791 C C . VAL A 1 126 ? -13.696 -1.805 5.339 1.00 40.96 166 VAL A C 1
ATOM 792 O O . VAL A 1 126 ? -14.068 -2.641 6.167 1.00 45.58 166 VAL A O 1
ATOM 796 N N . ASP A 1 127 ? -13.787 -0.491 5.532 1.00 43.04 167 ASP A N 1
ATOM 797 C CA . ASP A 1 127 ? -14.370 0.070 6.745 1.00 43.27 167 ASP A CA 1
ATOM 798 C C . ASP A 1 127 ? -15.697 0.752 6.402 1.00 38.27 167 ASP A C 1
ATOM 799 O O . ASP A 1 127 ? -15.721 1.900 5.954 1.00 43.22 167 ASP A O 1
ATOM 804 N N . ASN A 1 128 ? -16.798 0.037 6.610 1.00 30.78 168 ASN A N 1
ATOM 805 C CA . ASN A 1 128 ? -18.125 0.569 6.323 1.00 20.94 168 ASN A CA 1
ATOM 806 C C . ASN A 1 128 ? -18.510 1.608 7.372 1.00 25.17 168 ASN A C 1
ATOM 807 O O . ASN A 1 128 ? -18.928 1.250 8.471 1.00 29.25 168 ASN A O 1
ATOM 812 N N . THR A 1 129 ? -18.369 2.889 7.030 1.00 29.84 169 THR A N 1
ATOM 813 C CA . THR A 1 129 ? -18.705 3.980 7.947 1.00 36.04 169 THR A CA 1
ATOM 814 C C . THR A 1 129 ? -20.190 4.312 7.927 1.00 33.29 169 THR A C 1
ATOM 815 O O . THR A 1 129 ? -20.645 5.222 8.618 1.00 35.77 169 THR A O 1
ATOM 819 N N . ILE A 1 130 ? -20.942 3.569 7.125 1.00 41.93 170 ILE A N 1
ATOM 820 C CA . ILE A 1 130 ? -22.379 3.772 7.008 1.00 43.23 170 ILE A CA 1
ATOM 821 C C . ILE A 1 130 ? -23.101 2.607 7.697 1.00 48.96 170 ILE A C 1
ATOM 822 O O . ILE A 1 130 ? -23.341 2.648 8.903 1.00 44.94 170 ILE A O 1
ATOM 827 N N . GLY A 1 131 ? -23.434 1.568 6.930 1.00 47.60 171 GLY A N 1
ATOM 828 C CA . GLY A 1 131 ? -24.111 0.410 7.492 1.00 43.09 171 GLY A CA 1
ATOM 829 C C . GLY A 1 131 ? -25.484 0.134 6.907 1.00 38.68 171 GLY A C 1
ATOM 830 O O . GLY A 1 131 ? -26.388 -0.267 7.639 1.00 37.96 171 GLY A O 1
ATOM 831 N N . GLU A 1 132 ? -25.641 0.334 5.596 1.00 39.58 172 GLU A N 1
ATOM 832 C CA . GLU A 1 132 ? -26.923 0.109 4.920 1.00 37.13 172 GLU A CA 1
ATOM 833 C C . GLU A 1 132 ? -27.324 -1.359 4.942 1.00 38.58 172 GLU A C 1
ATOM 834 O O . GLU A 1 132 ? -26.734 -2.158 5.666 1.00 38.31 172 GLU A O 1
ATOM 840 N N . PHE A 1 133 ? -28.329 -1.710 4.145 1.00 42.84 173 PHE A N 1
ATOM 841 C CA . PHE A 1 133 ? -28.813 -3.089 4.084 1.00 48.06 173 PHE A CA 1
ATOM 842 C C . PHE A 1 133 ? -29.664 -3.318 2.840 1.00 44.17 173 PHE A C 1
ATOM 843 O O . PHE A 1 133 ? -30.469 -4.249 2.794 1.00 37.66 173 PHE A O 1
ATOM 851 N N . THR A 1 134 ? -29.485 -2.462 1.839 1.00 44.26 174 THR A N 1
ATOM 852 C CA . THR A 1 134 ? -30.245 -2.566 0.602 1.00 49.47 174 THR A CA 1
ATOM 853 C C . THR A 1 134 ? -29.354 -2.899 -0.595 1.00 43.17 174 THR A C 1
ATOM 854 O O . THR A 1 134 ? -29.640 -3.826 -1.359 1.00 32.34 174 THR A O 1
ATOM 858 N N . GLY A 1 137 ? -31.926 -6.717 -1.575 1.00 32.84 177 GLY A N 1
ATOM 859 C CA . GLY A 1 137 ? -31.955 -8.007 -0.908 1.00 34.99 177 GLY A CA 1
ATOM 860 C C . GLY A 1 137 ? -30.603 -8.450 -0.367 1.00 39.38 177 GLY A C 1
ATOM 861 O O . GLY A 1 137 ? -30.350 -9.650 -0.203 1.00 33.73 177 GLY A O 1
ATOM 862 N N . ILE A 1 138 ? -29.731 -7.481 -0.090 1.00 38.51 178 ILE A N 1
ATOM 863 C CA . ILE A 1 138 ? -28.397 -7.759 0.438 1.00 30.41 178 ILE A CA 1
ATOM 864 C C . ILE A 1 138 ? -28.055 -6.787 1.566 1.00 33.12 178 ILE A C 1
ATOM 865 O O . ILE A 1 138 ? -28.373 -5.601 1.491 1.00 37.52 178 ILE A O 1
ATOM 870 N N . THR A 1 139 ? -27.418 -7.290 2.616 1.00 34.30 179 THR A N 1
ATOM 871 C CA . THR A 1 139 ? -27.051 -6.438 3.735 1.00 41.62 179 THR A CA 1
ATOM 872 C C . THR A 1 139 ? -25.547 -6.412 3.948 1.00 38.24 179 THR A C 1
ATOM 873 O O . THR A 1 139 ? -24.899 -7.453 3.984 1.00 27.53 179 THR A O 1
ATOM 877 N N . VAL A 1 140 ? -25.003 -5.206 4.073 1.00 42.07 180 VAL A N 1
ATOM 878 C CA . VAL A 1 140 ? -23.576 -5.002 4.295 1.00 42.74 180 VAL A CA 1
ATOM 879 C C . VAL A 1 140 ? -23.407 -4.478 5.722 1.00 41.70 180 VAL A C 1
ATOM 880 O O . VAL A 1 140 ? -23.854 -3.377 6.041 1.00 43.15 180 VAL A O 1
ATOM 884 N N . PRO A 1 141 ? -22.763 -5.261 6.601 1.00 42.01 181 PRO A N 1
ATOM 885 C CA . PRO A 1 141 ? -22.553 -4.848 7.994 1.00 38.66 181 PRO A CA 1
ATOM 886 C C . PRO A 1 141 ? -21.732 -3.572 8.135 1.00 39.68 181 PRO A C 1
ATOM 887 O O . PRO A 1 141 ? -21.094 -3.129 7.181 1.00 39.91 181 PRO A O 1
ATOM 891 N N . ALA A 1 142 ? -21.755 -2.986 9.329 1.00 38.66 182 ALA A N 1
ATOM 892 C CA . ALA A 1 142 ? -21.012 -1.758 9.600 1.00 39.70 182 ALA A CA 1
ATOM 893 C C . 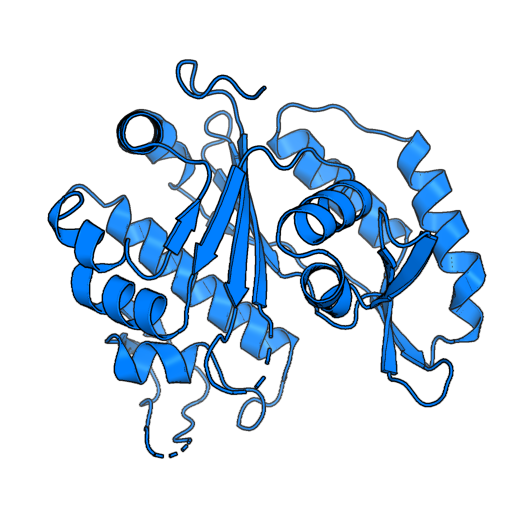ALA A 1 142 ? -19.671 -2.054 10.271 1.00 40.35 182 ALA A C 1
ATOM 894 O O . ALA A 1 142 ? -19.476 -3.126 10.850 1.00 39.79 182 ALA A O 1
ATOM 896 N N . GLY A 1 143 ? -18.747 -1.102 10.184 1.00 41.83 183 GLY A N 1
ATOM 897 C CA . GLY A 1 143 ? -17.438 -1.290 10.785 1.00 37.95 183 GLY A CA 1
ATOM 898 C C . GLY A 1 143 ? -16.502 -2.126 9.926 1.00 32.39 183 GLY A C 1
ATOM 899 O O . GLY A 1 143 ? -16.833 -2.464 8.792 1.00 28.81 183 GLY A O 1
ATOM 900 N N . LYS A 1 144 ? -15.333 -2.464 10.464 1.00 33.19 184 LYS A N 1
ATOM 901 C CA . LYS A 1 144 ? -14.349 -3.258 9.727 1.00 36.90 184 LYS A CA 1
ATOM 902 C C . LYS A 1 144 ? -14.841 -4.667 9.394 1.00 39.44 184 LYS A C 1
ATOM 903 O O . LYS A 1 144 ? -14.990 -5.504 10.284 1.00 41.46 184 LYS A O 1
ATOM 909 N N . ILE A 1 145 ? -15.080 -4.929 8.111 1.00 37.14 185 ILE A N 1
ATOM 910 C CA . ILE A 1 145 ? -15.545 -6.247 7.683 1.00 40.09 185 ILE A CA 1
ATOM 911 C C . ILE A 1 145 ? -15.028 -6.704 6.315 1.00 38.25 185 ILE A C 1
ATOM 912 O O . ILE A 1 145 ? -14.656 -5.893 5.471 1.00 42.53 185 ILE A O 1
ATOM 917 N N . LYS A 1 146 ? -14.999 -8.017 6.111 1.00 35.06 186 LYS A N 1
ATOM 918 C CA . LYS A 1 146 ? -14.530 -8.585 4.854 1.00 35.48 186 LYS A CA 1
ATOM 919 C C . LYS A 1 146 ? -15.680 -8.657 3.858 1.00 39.07 186 LYS A C 1
ATOM 920 O O . LYS A 1 146 ? -16.812 -8.981 4.222 1.00 34.71 186 LYS A O 1
ATOM 926 N N . LEU A 1 147 ? -15.381 -8.355 2.601 1.00 36.08 187 LEU A N 1
ATOM 927 C CA . LEU A 1 147 ? -16.391 -8.362 1.554 1.00 32.85 187 LEU A CA 1
ATOM 928 C C . LEU A 1 147 ? -16.161 -9.400 0.457 1.00 30.27 187 LEU A C 1
ATOM 929 O O . LEU A 1 147 ? -15.030 -9.640 0.038 1.00 30.23 187 LEU A O 1
ATOM 934 N N . ASP A 1 148 ? -17.247 -10.013 -0.005 1.00 26.00 188 ASP A N 1
ATOM 935 C CA . ASP A 1 148 ? -17.167 -11.008 -1.064 1.00 19.64 188 ASP A CA 1
ATOM 936 C C . ASP A 1 148 ? -17.664 -10.390 -2.373 1.00 22.65 188 ASP A C 1
ATOM 937 O O . ASP A 1 148 ? -17.767 -9.168 -2.485 1.00 26.48 188 ASP A O 1
ATOM 942 N N . GLY A 1 149 ? -17.963 -11.222 -3.366 1.00 17.60 189 GLY A N 1
ATOM 943 C CA . GLY A 1 149 ? -18.446 -10.696 -4.631 1.00 19.38 189 GLY A CA 1
ATOM 944 C C . GLY A 1 149 ? -19.840 -10.121 -4.489 1.00 23.07 189 GLY A C 1
ATOM 945 O O . GLY A 1 149 ? -20.146 -9.051 -5.016 1.00 31.37 189 GLY A O 1
ATOM 946 N N . THR A 1 150 ? -20.691 -10.839 -3.765 1.00 29.75 190 THR A N 1
ATOM 947 C CA . THR A 1 150 ? -22.063 -10.406 -3.549 1.00 29.42 190 THR A CA 1
ATOM 948 C C . THR A 1 150 ? -22.128 -9.113 -2.748 1.00 26.75 190 THR A C 1
ATOM 949 O O . THR A 1 150 ? -22.532 -8.086 -3.279 1.00 25.89 190 THR A O 1
ATOM 953 N N . THR A 1 151 ? -21.727 -9.164 -1.474 1.00 29.97 191 THR A N 1
ATOM 954 C CA . THR A 1 151 ? -21.762 -7.976 -0.609 1.00 29.76 191 THR A CA 1
ATOM 955 C C . THR A 1 151 ? -20.773 -6.919 -1.078 1.00 27.24 191 THR A C 1
ATOM 956 O O . THR A 1 151 ? -20.732 -5.805 -0.548 1.00 34.87 191 THR A O 1
ATOM 960 N N . GLY A 1 152 ? -19.964 -7.281 -2.066 1.00 28.30 192 GLY A N 1
ATOM 961 C CA . GLY A 1 152 ? -19.000 -6.346 -2.610 1.00 33.33 192 GLY A CA 1
ATOM 962 C C . GLY A 1 152 ? -19.718 -5.420 -3.575 1.00 34.50 192 GLY A C 1
ATOM 963 O O . GLY A 1 152 ? -19.472 -4.218 -3.581 1.00 42.36 192 GLY A O 1
ATOM 964 N N . LEU A 1 153 ? -20.615 -5.964 -4.391 1.00 31.02 193 LEU A N 1
ATOM 965 C CA . LEU A 1 153 ? -21.348 -5.124 -5.332 1.00 31.30 193 LEU A CA 1
ATOM 966 C C . LEU A 1 153 ? -22.239 -4.126 -4.630 1.00 29.80 193 LEU A C 1
ATOM 967 O O . LEU A 1 153 ? -22.365 -2.985 -5.066 1.00 30.61 193 LEU A O 1
ATOM 972 N N . ALA A 1 154 ? -22.875 -4.554 -3.548 1.00 27.78 194 ALA A N 1
ATOM 973 C CA . ALA A 1 154 ? -23.766 -3.663 -2.815 1.00 31.22 194 ALA A CA 1
ATOM 974 C C . ALA A 1 154 ? -23.003 -2.469 -2.239 1.00 26.17 194 ALA A C 1
ATOM 975 O O . ALA A 1 154 ? -23.446 -1.334 -2.366 1.00 19.61 194 ALA A O 1
ATOM 977 N N . TYR A 1 155 ? -21.850 -2.736 -1.630 1.00 21.05 195 TYR A N 1
ATOM 978 C CA . TYR A 1 155 ? -21.014 -1.701 -1.036 1.00 19.83 195 TYR A CA 1
ATOM 979 C C . TYR A 1 155 ? -20.566 -0.676 -2.076 1.00 22.99 195 TYR A C 1
ATOM 980 O O . TYR A 1 155 ? -20.445 0.513 -1.785 1.00 25.84 195 TYR A O 1
ATOM 989 N N . ALA A 1 156 ? -20.315 -1.147 -3.290 1.00 24.00 196 ALA A N 1
ATOM 990 C CA . ALA A 1 156 ? -19.876 -0.280 -4.374 1.00 31.50 196 ALA A CA 1
ATOM 991 C C . ALA A 1 156 ? -21.053 0.478 -4.972 1.00 30.29 196 ALA A C 1
ATOM 992 O O . ALA A 1 156 ? -20.917 1.627 -5.379 1.00 30.06 196 ALA A O 1
ATOM 994 N N . ARG A 1 157 ? -22.209 -0.175 -5.019 1.00 31.81 197 ARG A N 1
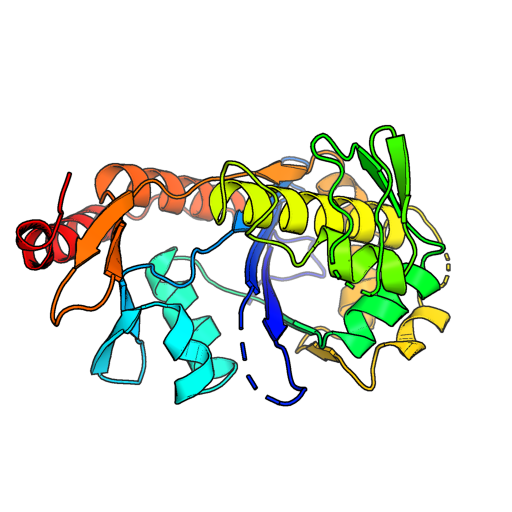ATOM 995 C CA . ARG A 1 157 ? -23.408 0.434 -5.576 1.00 39.09 197 ARG A CA 1
ATOM 996 C C . ARG A 1 157 ? -24.395 0.746 -4.464 1.00 37.02 197 ARG A C 1
ATOM 997 O O . ARG A 1 157 ? -24.961 -0.158 -3.855 1.00 42.76 197 ARG A O 1
ATOM 1005 N N . MET A 1 158 ? -24.594 2.029 -4.199 1.00 35.83 198 MET A N 1
ATOM 1006 C CA . MET A 1 158 ? -25.517 2.462 -3.163 1.00 34.21 198 MET A CA 1
ATOM 1007 C C . MET A 1 158 ? -25.408 3.970 -3.100 1.00 42.46 198 MET A C 1
ATOM 1008 O O . MET A 1 158 ? -24.321 4.515 -2.884 1.00 49.06 198 MET A O 1
ATOM 1013 N N . ARG A 1 159 ? -26.541 4.640 -3.298 1.00 46.65 199 ARG A N 1
ATOM 1014 C CA . ARG A 1 159 ? -26.598 6.100 -3.309 1.00 48.34 199 ARG A CA 1
ATOM 1015 C C . ARG A 1 159 ? -27.851 6.583 -2.582 1.00 50.86 199 ARG A C 1
ATOM 1016 O O . ARG A 1 159 ? -28.442 7.597 -2.956 1.00 56.55 199 ARG A O 1
ATOM 1024 N N . HIS A 1 160 ? -28.266 5.860 -1.549 1.00 50.79 200 HIS A N 1
ATOM 1025 C CA . HIS A 1 160 ? -29.461 6.250 -0.811 1.00 51.02 200 HIS A CA 1
ATOM 1026 C C . HIS A 1 160 ? -29.191 6.321 0.681 1.00 48.08 200 HIS A C 1
ATOM 1027 O O . HIS A 1 160 ? -29.422 7.350 1.317 1.00 38.88 200 HIS A O 1
ATOM 1034 N N . GLU A 1 161 ? -28.700 5.215 1.230 1.00 48.77 201 GLU A N 1
ATOM 1035 C CA . GLU A 1 161 ? -28.386 5.134 2.648 1.00 46.28 201 GLU A CA 1
ATOM 1036 C C . GLU A 1 161 ? -27.131 5.933 2.991 1.00 39.37 201 GLU A C 1
ATOM 1037 O O . GLU A 1 161 ? -26.621 5.835 4.103 1.00 40.87 201 GLU A O 1
ATOM 1043 N N . ASP A 1 162 ? -26.631 6.711 2.034 1.00 37.04 202 ASP A N 1
ATOM 1044 C CA . ASP A 1 162 ? -25.441 7.522 2.254 1.00 42.49 202 ASP A CA 1
ATOM 1045 C C . ASP A 1 162 ? -25.741 9.013 2.224 1.00 39.82 202 ASP A C 1
ATOM 1046 O O . ASP A 1 162 ? -26.133 9.568 1.197 1.00 41.23 202 ASP A O 1
ATOM 1051 N N . PRO A 1 163 ? -25.553 9.684 3.364 1.00 40.90 203 PRO A N 1
ATOM 1052 C CA . PRO A 1 163 ? -25.806 11.124 3.456 1.00 41.89 203 PRO A CA 1
ATOM 1053 C C . PRO A 1 163 ? -24.824 11.959 2.635 1.00 40.48 203 PRO A C 1
ATOM 1054 O O . PRO A 1 163 ? -24.475 13.071 3.023 1.00 46.35 203 PRO A O 1
ATOM 1058 N N . GLU A 1 164 ? -24.382 11.422 1.502 1.00 43.61 204 GLU A N 1
ATOM 1059 C CA . GLU A 1 164 ? -23.432 12.126 0.639 1.00 41.56 204 GLU A CA 1
ATOM 1060 C C . GLU A 1 164 ? -23.644 11.793 -0.836 1.00 35.30 204 GLU A C 1
ATOM 1061 O O . GLU A 1 164 ? -23.111 12.465 -1.720 1.00 28.69 204 GLU A O 1
ATOM 1067 N N . GLY A 1 165 ? -24.424 10.749 -1.090 1.00 26.42 205 GLY A N 1
ATOM 1068 C CA . GLY A 1 165 ? -24.699 10.339 -2.454 1.00 31.88 205 GLY A CA 1
ATOM 1069 C C . GLY A 1 165 ? -23.459 10.158 -3.305 1.00 33.17 205 GLY A C 1
ATOM 1070 O O . GLY A 1 165 ? -22.544 9.426 -2.933 1.00 36.50 205 GLY A O 1
ATOM 1071 N N . ASP A 1 166 ? -23.436 10.832 -4.451 1.00 32.51 206 ASP A N 1
ATOM 1072 C CA . ASP A 1 166 ? -22.319 10.769 -5.388 1.00 31.10 206 ASP A CA 1
ATOM 1073 C C . ASP A 1 166 ? -20.955 10.700 -4.735 1.00 28.65 206 ASP A C 1
ATOM 1074 O O . ASP A 1 166 ? -20.271 9.692 -4.841 1.00 20.61 206 ASP A O 1
ATOM 1079 N N . VAL A 1 167 ? -20.557 11.787 -4.084 1.00 30.34 207 VAL A N 1
ATOM 1080 C CA . VAL A 1 167 ? -19.258 11.848 -3.420 1.00 31.30 207 VAL A CA 1
ATOM 1081 C C . VAL A 1 167 ? -18.986 10.639 -2.533 1.00 26.06 207 VAL A C 1
ATOM 1082 O O . VAL A 1 167 ? -17.870 10.125 -2.506 1.00 29.82 207 VAL A O 1
ATOM 1086 N N . GLY A 1 168 ? -20.003 10.198 -1.801 1.00 17.51 208 GLY A N 1
ATOM 1087 C CA . GLY A 1 168 ? -19.842 9.041 -0.943 1.00 12.40 208 GLY A CA 1
ATOM 1088 C C . GLY A 1 168 ? -19.656 7.800 -1.794 1.00 12.37 208 GLY A C 1
ATOM 1089 O O . GLY A 1 168 ? -18.631 7.124 -1.707 1.00 12.37 208 GLY A O 1
ATOM 1090 N N . ARG A 1 169 ? -20.646 7.500 -2.628 1.00 13.10 209 ARG A N 1
ATOM 1091 C CA . ARG A 1 169 ? -20.572 6.346 -3.505 1.00 8.91 209 ARG A CA 1
ATOM 1092 C C . ARG A 1 169 ? -19.257 6.310 -4.282 1.00 15.02 209 ARG A C 1
ATOM 1093 O O . ARG A 1 169 ? -18.655 5.251 -4.421 1.00 25.30 209 ARG A O 1
ATOM 1101 N N . GLN A 1 170 ? -18.816 7.466 -4.775 1.00 17.56 210 GLN A N 1
ATOM 1102 C CA . GLN A 1 170 ? -17.560 7.570 -5.523 1.00 21.77 210 GLN A CA 1
ATOM 1103 C C . GLN A 1 170 ? -16.379 7.192 -4.617 1.00 26.14 210 GLN A C 1
ATOM 1104 O O . GLN A 1 170 ? -15.488 6.436 -5.018 1.00 33.56 210 GLN A O 1
ATOM 1110 N N . ARG A 1 171 ? -16.379 7.708 -3.392 1.00 30.10 211 ARG A N 1
ATOM 1111 C CA . ARG A 1 171 ? -15.312 7.405 -2.442 1.00 25.58 211 ARG A CA 1
ATOM 1112 C C . ARG A 1 171 ? -15.293 5.896 -2.166 1.00 20.80 211 ARG A C 1
ATOM 1113 O O . ARG A 1 171 ? -14.233 5.291 -2.127 1.00 17.84 211 ARG A O 1
ATOM 1121 N N . ARG A 1 172 ? -16.467 5.290 -1.996 1.00 18.92 212 ARG A N 1
ATOM 1122 C CA . ARG A 1 172 ? -16.553 3.853 -1.749 1.00 18.30 212 ARG A CA 1
ATOM 1123 C C . ARG A 1 172 ? -16.105 3.028 -2.960 1.00 18.32 212 ARG A C 1
ATOM 1124 O O . ARG A 1 172 ? -15.502 1.964 -2.805 1.00 17.46 212 ARG A O 1
ATOM 1132 N N . GLN A 1 173 ? -16.402 3.499 -4.165 1.00 15.90 213 GLN A N 1
ATOM 1133 C CA . GLN A 1 173 ? -15.989 2.768 -5.354 1.00 22.84 213 GLN A CA 1
ATOM 1134 C C . GLN A 1 173 ? -14.475 2.796 -5.484 1.00 23.88 213 GLN A C 1
ATOM 1135 O O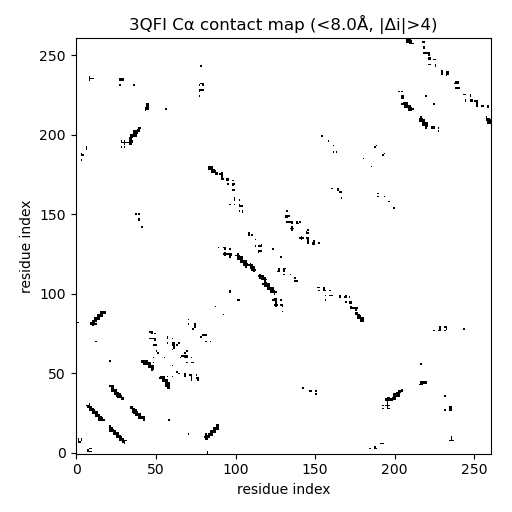 . GLN A 1 173 ? -13.869 1.823 -5.945 1.00 16.42 213 GLN A O 1
ATOM 1141 N N . ARG A 1 174 ? -13.861 3.901 -5.058 1.00 24.32 214 ARG A N 1
ATOM 1142 C CA . ARG A 1 174 ? -12.407 4.023 -5.132 1.00 23.49 214 ARG A CA 1
ATOM 1143 C C . ARG A 1 174 ? -11.743 3.168 -4.056 1.00 14.94 214 ARG A C 1
ATOM 1144 O O . ARG A 1 174 ? -10.624 2.682 -4.240 1.00 14.64 214 ARG A O 1
ATOM 1152 N N . GLU A 1 175 ? -12.431 2.983 -2.934 1.00 14.17 215 GLU A N 1
ATOM 1153 C CA . GLU A 1 175 ? -11.872 2.187 -1.854 1.00 13.68 215 GLU A CA 1
ATOM 1154 C C . GLU A 1 175 ? -11.834 0.725 -2.306 1.00 18.74 215 GLU A C 1
ATOM 1155 O O . GLU A 1 175 ? -10.836 0.033 -2.116 1.00 20.57 215 GLU A O 1
ATOM 1161 N N . VAL A 1 176 ? -12.919 0.278 -2.932 1.00 15.16 216 VAL A N 1
ATOM 1162 C CA . VAL A 1 176 ? -13.022 -1.083 -3.435 1.00 13.07 216 VAL A CA 1
ATOM 1163 C C . VAL A 1 176 ? -11.913 -1.357 -4.447 1.00 17.70 216 VAL A C 1
ATOM 1164 O O . VAL A 1 176 ? -11.133 -2.289 -4.273 1.00 26.74 216 VAL A O 1
ATOM 1168 N N . VAL A 1 177 ? -11.833 -0.550 -5.499 1.00 16.37 217 VAL A N 1
ATOM 1169 C CA . VAL A 1 177 ? -10.801 -0.743 -6.512 1.00 14.00 217 VAL A CA 1
ATOM 1170 C C . VAL A 1 177 ? -9.408 -0.648 -5.908 1.00 19.50 217 VAL A C 1
ATOM 1171 O O . VAL A 1 177 ? -8.476 -1.302 -6.375 1.00 28.86 217 VAL A O 1
ATOM 1175 N N . GLU A 1 178 ? -9.253 0.170 -4.874 1.00 19.22 218 GLU A N 1
ATOM 1176 C CA . GLU A 1 178 ? -7.940 0.314 -4.252 1.00 22.12 218 GLU A CA 1
ATOM 1177 C C . GLU A 1 178 ? -7.541 -0.982 -3.552 1.00 30.43 218 GLU A C 1
ATOM 1178 O O . GLU A 1 178 ? -6.389 -1.426 -3.636 1.00 25.83 218 GLU A O 1
ATOM 1184 N N . LYS A 1 179 ? -8.503 -1.580 -2.857 1.00 23.81 219 LYS A N 1
ATOM 1185 C CA . LYS A 1 179 ? -8.262 -2.822 -2.147 1.00 13.39 219 LYS A CA 1
ATOM 1186 C C . LYS A 1 179 ? -8.026 -3.960 -3.127 1.00 15.49 219 LYS A C 1
ATOM 1187 O O . LYS A 1 179 ? -7.175 -4.814 -2.894 1.00 8.91 219 LYS A O 1
ATOM 1193 N N . ILE A 1 180 ? -8.775 -3.961 -4.225 1.00 15.77 220 ILE A N 1
ATOM 1194 C CA . ILE A 1 180 ? -8.629 -4.993 -5.241 1.00 20.62 220 ILE A CA 1
ATOM 1195 C C . ILE A 1 180 ? -7.209 -4.935 -5.797 1.00 22.52 220 ILE A C 1
ATOM 1196 O O . ILE A 1 180 ? -6.423 -5.872 -5.647 1.00 25.60 220 ILE A O 1
ATOM 1201 N N . VAL A 1 181 ? -6.890 -3.822 -6.435 1.00 20.24 221 VAL A N 1
ATOM 1202 C CA . VAL A 1 181 ? -5.580 -3.622 -7.012 1.00 26.04 221 VAL A CA 1
ATOM 1203 C C . VAL A 1 181 ? -4.483 -3.983 -6.040 1.00 29.43 221 VAL A C 1
ATOM 1204 O O . VAL A 1 181 ? -3.493 -4.624 -6.408 1.00 33.76 221 VAL A O 1
ATOM 1208 N N . ARG A 1 182 ? -4.663 -3.565 -4.793 1.00 32.27 222 ARG A N 1
ATOM 1209 C CA . ARG A 1 182 ? -3.680 -3.830 -3.756 1.00 25.02 222 ARG A CA 1
ATOM 1210 C C . ARG A 1 182 ? -3.467 -5.338 -3.608 1.00 27.75 222 ARG A C 1
ATOM 1211 O O . ARG A 1 182 ? -2.336 -5.805 -3.514 1.00 26.33 222 ARG A O 1
ATOM 1219 N N . LYS A 1 183 ? -4.5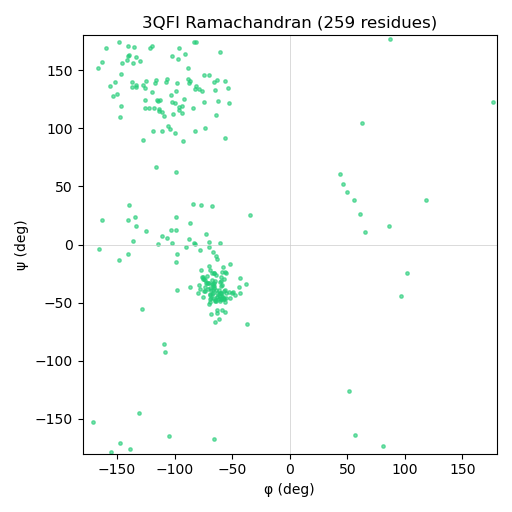68 -6.085 -3.602 1.00 28.04 223 LYS A N 1
ATOM 1220 C CA . LYS A 1 183 ? -4.546 -7.539 -3.470 1.00 21.64 223 LYS A CA 1
ATOM 1221 C C . LYS A 1 183 ? -3.985 -8.195 -4.733 1.00 27.91 223 LYS A C 1
ATOM 1222 O O . LYS A 1 183 ? -3.076 -9.026 -4.662 1.00 31.61 223 LYS A O 1
ATOM 1228 N N . VAL A 1 184 ? -4.531 -7.825 -5.890 1.00 24.57 224 VAL A N 1
ATOM 1229 C CA . VAL A 1 184 ? -4.073 -8.396 -7.152 1.00 22.25 224 VAL A CA 1
ATOM 1230 C C . VAL A 1 184 ? -2.568 -8.211 -7.323 1.00 31.32 224 VAL A C 1
ATOM 1231 O O . VAL A 1 184 ? -1.928 -8.972 -8.049 1.00 37.13 224 VAL A O 1
ATOM 1235 N N . MET A 1 185 ? -2.005 -7.203 -6.657 1.00 30.85 225 MET A N 1
ATOM 1236 C CA . MET A 1 185 ? -0.570 -6.927 -6.748 1.00 30.89 225 MET A CA 1
ATOM 1237 C C . MET A 1 185 ? 0.180 -7.329 -5.475 1.00 36.34 225 MET A C 1
ATOM 1238 O O . MET A 1 185 ? 1.374 -7.060 -5.344 1.00 34.94 225 MET A O 1
ATOM 1243 N N . SER A 1 186 ? -0.513 -7.967 -4.537 1.00 39.40 226 SER A N 1
ATOM 1244 C CA . SER A 1 186 ? 0.112 -8.368 -3.281 1.00 35.00 226 SER A CA 1
ATOM 1245 C C . SER A 1 186 ? 0.855 -9.696 -3.386 1.00 49.53 226 SER A C 1
ATOM 1246 O O . SER A 1 186 ? 0.870 -10.475 -2.431 1.00 55.18 226 SER A O 1
ATOM 1249 N N . PHE A 1 187 ? 1.465 -9.960 -4.538 1.00 55.47 227 PHE A N 1
ATOM 1250 C CA . PHE A 1 187 ? 2.209 -11.202 -4.726 1.00 57.01 227 PHE A CA 1
ATOM 1251 C C . PHE A 1 187 ? 1.294 -12.415 -4.608 1.00 56.06 227 PHE A C 1
ATOM 1252 O O . PHE A 1 187 ? 0.903 -12.800 -3.506 1.00 55.79 227 PHE A O 1
ATOM 1260 N N . ASP A 1 188 ? 0.964 -13.010 -5.753 1.00 54.97 228 ASP A N 1
ATOM 1261 C CA . ASP A 1 188 ? 0.090 -14.181 -5.811 1.00 53.59 228 ASP A CA 1
ATOM 1262 C C . ASP A 1 188 ? 0.701 -15.280 -6.673 1.00 53.79 228 ASP A C 1
ATOM 1263 O O . ASP A 1 188 ? 0.057 -15.779 -7.600 1.00 47.91 228 ASP A O 1
ATOM 1268 N N . TYR A 1 193 ? -2.687 -17.125 -8.570 1.00 53.52 233 TYR A N 1
ATOM 1269 C CA . TYR A 1 193 ? -4.003 -16.497 -8.626 1.00 48.62 233 TYR A CA 1
ATOM 1270 C C . TYR A 1 193 ? -4.214 -15.762 -9.948 1.00 46.49 233 TYR A C 1
ATOM 1271 O O . TYR A 1 193 ? -5.270 -15.867 -10.569 1.00 39.54 233 TYR A O 1
ATOM 1280 N N . ARG A 1 194 ? -3.202 -15.018 -10.373 1.00 46.36 234 ARG A N 1
ATOM 1281 C CA . ARG A 1 194 ? -3.283 -14.256 -11.608 1.00 46.81 234 ARG A CA 1
ATOM 1282 C C . ARG A 1 194 ? -3.900 -15.049 -12.751 1.00 47.07 234 ARG A C 1
ATOM 1283 O O . ARG A 1 194 ? -4.640 -14.499 -13.567 1.00 46.69 234 ARG A O 1
ATOM 1291 N N . LYS A 1 195 ? -3.604 -16.345 -12.802 1.00 46.47 235 LYS A N 1
ATOM 1292 C CA . LYS A 1 195 ? -4.124 -17.224 -13.853 1.00 43.20 235 LYS A CA 1
ATOM 1293 C C . LYS A 1 195 ? -5.581 -17.624 -13.592 1.00 37.39 235 LYS A C 1
ATOM 1294 O O . LYS A 1 195 ? -6.383 -17.727 -14.519 1.00 31.12 235 LYS A O 1
ATOM 1300 N N . ILE A 1 196 ? -5.915 -17.853 -12.327 1.00 35.19 236 ILE A N 1
ATOM 1301 C CA . ILE A 1 196 ? -7.270 -18.247 -11.952 1.00 42.31 236 ILE A CA 1
ATOM 1302 C C . ILE A 1 196 ? -8.210 -17.053 -12.108 1.00 35.48 236 ILE A C 1
ATOM 1303 O O . ILE A 1 196 ? -9.413 -17.211 -12.343 1.00 34.00 236 ILE A O 1
ATOM 1308 N N . LEU A 1 197 ? -7.646 -15.856 -11.979 1.00 33.00 237 LEU A N 1
ATOM 1309 C CA . LEU A 1 197 ? -8.410 -14.627 -12.122 1.00 30.92 237 LEU A CA 1
ATOM 1310 C C . LEU A 1 197 ? -9.112 -14.564 -13.468 1.00 30.68 237 LEU A C 1
ATOM 1311 O O . LEU A 1 197 ? -10.112 -13.877 -13.607 1.00 33.58 237 LEU A O 1
ATOM 1316 N N . ASP A 1 198 ? -8.598 -15.292 -14.453 1.00 41.16 238 ASP A N 1
ATOM 1317 C CA . ASP A 1 198 ? -9.197 -15.298 -15.784 1.00 48.35 238 ASP A CA 1
ATOM 1318 C C . ASP A 1 198 ? -10.687 -15.586 -15.793 1.00 50.99 238 ASP A C 1
ATOM 1319 O O . ASP A 1 198 ? -11.366 -15.317 -16.784 1.00 52.56 238 ASP A O 1
ATOM 1324 N N . ALA A 1 199 ? -11.192 -16.129 -14.688 1.00 54.24 239 ALA A N 1
ATOM 1325 C CA . ALA A 1 199 ? -12.615 -16.437 -14.551 1.00 54.43 239 ALA A CA 1
ATOM 1326 C C . ALA A 1 199 ? -13.434 -15.153 -14.681 1.00 54.12 239 ALA A C 1
ATOM 1327 O O . ALA A 1 199 ? -14.664 -15.164 -14.555 1.00 51.81 239 ALA A O 1
ATOM 1329 N N . VAL A 1 200 ? -12.744 -14.043 -14.916 1.00 47.51 240 VAL A N 1
ATOM 1330 C CA . VAL A 1 200 ? -13.418 -12.771 -15.072 1.00 45.98 240 VAL A CA 1
ATOM 1331 C C . VAL A 1 200 ? -13.242 -12.266 -16.503 1.00 44.66 240 VAL A C 1
ATOM 1332 O O . VAL A 1 200 ? -13.750 -11.200 -16.857 1.00 42.33 240 VAL A O 1
ATOM 1336 N N . GLU A 1 201 ? -12.542 -13.047 -17.326 1.00 35.86 241 GLU A N 1
ATOM 1337 C CA . GLU A 1 201 ? -12.279 -12.665 -18.714 1.00 35.05 241 GLU A CA 1
ATOM 1338 C C . GLU A 1 201 ? -13.519 -12.597 -19.589 1.00 32.08 241 GLU A C 1
ATOM 1339 O O . GLU A 1 201 ? -13.632 -11.729 -20.456 1.00 41.70 241 GLU A O 1
ATOM 1345 N N . ALA A 1 202 ? -14.443 -13.521 -19.370 1.00 19.28 242 ALA A N 1
ATOM 1346 C CA . ALA A 1 202 ? -15.663 -13.568 -20.151 1.00 15.68 242 ALA A CA 1
ATOM 1347 C C . ALA A 1 202 ? -16.598 -12.402 -19.835 1.00 19.24 242 ALA A C 1
ATOM 1348 O O . ALA A 1 202 ? -17.695 -12.320 -20.385 1.00 22.89 242 ALA A O 1
ATOM 1350 N N . ASN A 1 203 ? -16.164 -11.505 -18.952 1.00 18.23 243 ASN A N 1
ATOM 1351 C CA . ASN A 1 203 ? -16.979 -10.358 -18.569 1.00 17.81 243 ASN A CA 1
ATOM 1352 C C . ASN A 1 203 ? -16.132 -9.094 -18.417 1.00 15.71 243 ASN A C 1
ATOM 1353 O O . ASN A 1 203 ? -16.529 -8.127 -17.754 1.00 7.60 243 ASN A O 1
ATOM 1358 N N . VAL A 1 204 ? -14.963 -9.107 -19.040 1.00 17.92 244 VAL A N 1
ATOM 1359 C CA . VAL A 1 204 ? -14.056 -7.970 -18.990 1.00 14.56 244 VAL A CA 1
ATOM 1360 C C . VAL A 1 204 ? -13.445 -7.695 -20.364 1.00 18.39 244 VAL A C 1
ATOM 1361 O O . VAL A 1 204 ? -13.027 -8.618 -21.062 1.00 16.76 244 VAL A O 1
ATOM 1365 N N . LYS A 1 205 ? -13.413 -6.422 -20.746 1.00 14.37 245 LYS A N 1
ATOM 1366 C CA . LYS A 1 205 ? -12.819 -6.020 -22.006 1.00 9.66 245 LYS A CA 1
ATOM 1367 C C . LYS A 1 205 ? -11.630 -5.112 -21.696 1.00 15.60 245 LYS A C 1
ATOM 1368 O O . LYS A 1 205 ? -11.701 -4.268 -20.812 1.00 14.42 245 LYS A O 1
ATOM 1374 N N . THR A 1 206 ? -10.537 -5.283 -22.428 1.00 19.64 246 THR A N 1
ATOM 1375 C CA . THR A 1 206 ? -9.353 -4.473 -22.207 1.00 18.28 246 THR A CA 1
ATOM 1376 C C . THR A 1 206 ? -8.371 -4.619 -23.359 1.00 17.74 246 THR A C 1
ATOM 1377 O O . THR A 1 206 ? -8.340 -5.648 -24.025 1.00 24.00 246 THR A O 1
ATOM 1381 N N . ASP A 1 207 ? -7.578 -3.578 -23.594 1.00 27.83 247 ASP A N 1
ATOM 1382 C CA . ASP A 1 207 ? -6.563 -3.590 -24.644 1.00 28.03 247 ASP A CA 1
ATOM 1383 C C . ASP A 1 207 ? -5.236 -3.905 -23.973 1.00 29.74 247 ASP A C 1
ATOM 1384 O O . ASP A 1 207 ? -4.171 -3.744 -24.563 1.00 27.82 247 ASP A O 1
ATOM 1389 N N . LEU A 1 208 ? -5.331 -4.345 -22.721 1.00 21.68 248 LEU A N 1
ATOM 1390 C CA . LEU A 1 208 ? -4.183 -4.698 -21.896 1.00 19.31 248 LEU A CA 1
ATOM 1391 C C . LEU A 1 208 ? -3.910 -6.194 -22.023 1.00 16.64 248 LEU A C 1
ATOM 1392 O O . LEU A 1 208 ? -4.762 -7.021 -21.693 1.00 28.65 248 LEU A O 1
ATOM 1397 N N . THR A 1 209 ? -2.723 -6.540 -22.506 1.00 17.77 249 THR A N 1
ATOM 1398 C CA . THR A 1 209 ? -2.373 -7.942 -22.686 1.00 17.64 249 THR A CA 1
ATOM 1399 C C . THR A 1 209 ? -1.873 -8.591 -21.412 1.00 20.04 249 THR A C 1
ATOM 1400 O O . THR A 1 209 ? -1.695 -7.934 -20.387 1.00 24.29 249 THR A O 1
ATOM 1404 N N . TRP A 1 210 ? -1.650 -9.896 -21.493 1.00 27.22 250 TRP A N 1
ATOM 1405 C CA . TRP A 1 210 ? -1.177 -10.678 -20.363 1.00 31.37 250 TRP A CA 1
ATOM 1406 C C . TRP A 1 210 ? 0.247 -10.245 -20.058 1.00 24.00 250 TRP A C 1
ATOM 1407 O O . TRP A 1 210 ? 0.606 -10.014 -18.908 1.00 13.12 250 TRP A O 1
ATOM 1418 N N . ASP A 1 211 ? 1.054 -10.130 -21.106 1.00 21.49 251 ASP A N 1
ATOM 1419 C CA . ASP A 1 211 ? 2.440 -9.699 -20.956 1.00 22.51 251 ASP A CA 1
ATOM 1420 C C . ASP A 1 211 ? 2.465 -8.338 -20.245 1.00 19.54 251 ASP A C 1
ATOM 1421 O O . ASP A 1 211 ? 3.334 -8.078 -19.414 1.00 15.83 251 ASP A O 1
ATOM 1426 N N . ASP A 1 212 ? 1.513 -7.473 -20.591 1.00 21.28 252 ASP A N 1
ATOM 1427 C CA . ASP A 1 212 ? 1.432 -6.156 -19.985 1.00 17.80 252 ASP A CA 1
ATOM 1428 C C . ASP A 1 212 ? 1.234 -6.312 -18.484 1.00 20.15 252 ASP A C 1
ATOM 1429 O O . ASP A 1 212 ? 1.847 -5.600 -17.694 1.00 20.29 252 ASP A O 1
ATOM 1434 N N . MET A 1 213 ? 0.389 -7.260 -18.095 1.00 27.72 253 MET A N 1
ATOM 1435 C CA . MET A 1 213 ? 0.120 -7.518 -16.684 1.00 31.14 253 MET A CA 1
ATOM 1436 C C . MET A 1 213 ? 1.382 -8.012 -15.969 1.00 31.60 253 MET A C 1
ATOM 1437 O O . MET A 1 213 ? 1.730 -7.515 -14.892 1.00 22.74 253 MET A O 1
ATOM 1442 N N . MET A 1 214 ? 2.059 -8.989 -16.568 1.00 30.00 254 MET A N 1
ATOM 1443 C CA . MET A 1 214 ? 3.284 -9.540 -15.994 1.00 32.67 254 MET A CA 1
ATOM 1444 C C . MET A 1 214 ? 4.347 -8.445 -15.861 1.00 37.76 254 MET A C 1
ATOM 1445 O O . MET A 1 214 ? 5.168 -8.485 -14.946 1.00 44.54 254 MET A O 1
ATOM 1450 N N . ASP A 1 215 ? 4.338 -7.474 -16.775 1.00 28.97 255 ASP A N 1
ATOM 1451 C CA . ASP A 1 215 ? 5.297 -6.369 -16.725 1.00 27.46 255 ASP A CA 1
ATOM 1452 C C . ASP A 1 215 ? 4.968 -5.443 -15.562 1.00 27.99 255 ASP A C 1
ATOM 1453 O O . ASP A 1 215 ? 5.861 -4.850 -14.953 1.00 20.96 255 ASP A O 1
ATOM 1458 N N . ILE A 1 216 ? 3.677 -5.315 -15.270 1.00 28.56 256 ILE A N 1
ATOM 1459 C CA . ILE A 1 216 ? 3.217 -4.462 -14.184 1.00 23.73 256 ILE A CA 1
ATOM 1460 C C . ILE A 1 216 ? 3.488 -5.115 -12.832 1.00 28.91 256 ILE A C 1
ATOM 1461 O O . ILE A 1 216 ? 3.968 -4.458 -11.916 1.00 33.74 256 ILE A O 1
ATOM 1466 N N . GLN A 1 217 ? 3.184 -6.408 -12.721 1.00 39.92 257 GLN A N 1
ATOM 1467 C CA . GLN A 1 217 ? 3.382 -7.157 -11.475 1.00 50.40 257 GLN A CA 1
ATOM 1468 C C . GLN A 1 217 ? 4.853 -7.532 -11.224 1.00 47.37 257 GLN A C 1
ATOM 1469 O O . GLN A 1 217 ? 5.144 -8.591 -10.665 1.00 51.90 257 GLN A O 1
ATOM 1475 N N . SER A 1 218 ? 5.777 -6.668 -11.629 1.00 39.39 258 SER A N 1
ATOM 1476 C CA . SER A 1 218 ? 7.197 -6.942 -11.437 1.00 34.37 258 SER A CA 1
ATOM 1477 C C . SER A 1 218 ? 8.025 -5.692 -11.647 1.00 34.52 258 SER A C 1
ATOM 1478 O O . SER A 1 218 ? 9.242 -5.701 -11.461 1.00 36.72 258 SER A O 1
ATOM 1481 N N . LYS A 1 219 ? 7.367 -4.609 -12.028 1.00 28.67 259 LYS A N 1
ATOM 1482 C CA . LYS A 1 219 ? 8.085 -3.381 -12.299 1.00 22.49 259 LYS A CA 1
ATOM 1483 C C . LYS A 1 219 ? 7.375 -2.129 -11.821 1.00 24.48 259 LYS A C 1
ATOM 1484 O O . LYS A 1 219 ? 7.943 -1.039 -11.846 1.00 26.97 259 LYS A O 1
ATOM 1490 N N . TYR A 1 220 ? 6.134 -2.301 -11.383 1.00 22.01 260 TYR A N 1
ATOM 1491 C CA . TYR A 1 220 ? 5.312 -1.200 -10.919 1.00 20.89 260 TYR A CA 1
ATOM 1492 C C . TYR A 1 220 ? 4.795 -1.462 -9.517 1.00 14.46 260 TYR A C 1
ATOM 1493 O O . TYR A 1 220 ? 3.914 -0.757 -9.033 1.00 8.79 260 TYR A O 1
ATOM 1502 N N . LEU A 1 221 ? 5.340 -2.482 -8.869 1.00 17.56 261 LEU A N 1
ATOM 1503 C CA . LEU A 1 221 ? 4.907 -2.834 -7.521 1.00 21.67 261 LEU A CA 1
ATOM 1504 C C . LEU A 1 221 ? 5.078 -1.630 -6.594 1.00 17.85 261 LEU A C 1
ATOM 1505 O O . LEU A 1 221 ? 4.228 -1.354 -5.751 1.00 21.64 261 LEU A O 1
ATOM 1510 N N . SER A 1 222 ? 6.175 -0.908 -6.776 1.00 15.31 262 SER A N 1
ATOM 1511 C CA . SER A 1 222 ? 6.462 0.252 -5.962 1.00 17.40 262 SER A CA 1
ATOM 1512 C C . SER A 1 222 ? 5.441 1.350 -6.220 1.00 24.97 262 SER A C 1
ATOM 1513 O O . SER A 1 222 ? 5.055 2.099 -5.303 1.00 29.96 262 SER A O 1
ATOM 1516 N N . ALA A 1 223 ? 5.011 1.448 -7.475 1.00 30.06 263 ALA A N 1
ATOM 1517 C CA . ALA A 1 223 ? 4.040 2.459 -7.891 1.00 24.90 263 ALA A CA 1
ATOM 1518 C C . ALA A 1 223 ? 2.725 2.367 -7.119 1.00 21.82 263 ALA A C 1
ATOM 1519 O O . ALA A 1 223 ? 1.954 3.325 -7.080 1.00 25.33 263 ALA A O 1
ATOM 1521 N N . PHE A 1 224 ? 2.473 1.214 -6.506 1.00 23.75 264 PHE A N 1
ATOM 1522 C CA . PHE A 1 224 ? 1.252 1.021 -5.729 1.00 28.35 264 PHE A CA 1
ATOM 1523 C C . PHE A 1 224 ? 1.517 1.100 -4.227 1.00 36.78 264 PHE A C 1
ATOM 1524 O O . PHE A 1 224 ? 0.661 0.739 -3.415 1.00 47.39 264 PHE A O 1
ATOM 1532 N N . LYS A 1 225 ? 2.702 1.576 -3.853 1.00 40.77 265 LYS A N 1
ATOM 1533 C CA . LYS A 1 225 ? 3.033 1.705 -2.438 1.00 42.34 265 LYS A CA 1
ATOM 1534 C C . LYS A 1 225 ? 2.102 2.714 -1.793 1.00 45.17 265 LYS A C 1
ATOM 1535 O O . LYS A 1 225 ? 1.842 2.653 -0.595 1.00 48.40 265 LYS A O 1
ATOM 1541 N N . THR A 1 226 ? 1.598 3.642 -2.598 1.00 43.84 266 THR A N 1
ATOM 1542 C CA . THR A 1 226 ? 0.711 4.680 -2.099 1.00 32.55 266 THR A CA 1
ATOM 1543 C C . THR A 1 226 ? -0.297 5.029 -3.182 1.00 30.53 266 THR A C 1
ATOM 1544 O O . THR A 1 226 ? 0.080 5.461 -4.273 1.00 29.90 266 THR A O 1
ATOM 1548 N N . ILE A 1 227 ? -1.573 4.836 -2.876 1.00 22.56 267 ILE A N 1
ATOM 1549 C CA . ILE A 1 227 ? -2.647 5.135 -3.809 1.00 20.70 267 ILE A CA 1
ATOM 1550 C C . ILE A 1 227 ? -3.354 6.423 -3.370 1.00 27.07 267 ILE A C 1
ATOM 1551 O O . ILE A 1 227 ? -4.150 6.399 -2.437 1.00 26.80 267 ILE A O 1
ATOM 1556 N N . ASP A 1 228 ? -3.065 7.542 -4.032 1.00 27.72 268 ASP A N 1
ATOM 1557 C CA . ASP A 1 228 ? -3.685 8.829 -3.681 1.00 35.16 268 ASP A CA 1
ATOM 1558 C C . ASP A 1 228 ? -4.974 9.064 -4.493 1.00 33.03 268 ASP A C 1
ATOM 1559 O O . ASP A 1 228 ? -5.216 8.389 -5.495 1.00 32.99 268 ASP A O 1
ATOM 1564 N N . SER A 1 229 ? -5.799 10.015 -4.056 1.00 30.27 269 SER A N 1
ATOM 1565 C CA . SER A 1 229 ? -7.050 10.332 -4.748 1.00 21.60 269 SER A CA 1
ATOM 1566 C C . SER A 1 229 ? -7.071 11.781 -5.227 1.00 21.81 269 SER A C 1
ATOM 1567 O O . SER A 1 229 ? -6.201 12.573 -4.881 1.00 24.08 269 SER A O 1
ATOM 1570 N N . GLU A 1 230 ? -8.080 12.116 -6.022 1.00 24.18 270 GLU A N 1
ATOM 1571 C CA . GLU A 1 230 ? -8.243 13.463 -6.554 1.00 29.97 270 GLU A CA 1
ATOM 1572 C C . GLU A 1 230 ? -9.709 13.716 -6.849 1.00 37.58 270 GLU A C 1
ATOM 1573 O O . GLU A 1 230 ? -10.354 12.924 -7.542 1.00 43.18 270 GLU A O 1
ATOM 1579 N N . GLN A 1 231 ? -10.240 14.813 -6.318 1.00 43.10 271 GLN A N 1
ATOM 1580 C CA . GLN A 1 231 ? -11.638 15.158 -6.544 1.00 45.47 271 GLN A CA 1
ATOM 1581 C C . GLN A 1 231 ? -11.758 16.332 -7.513 1.00 41.57 271 GLN A C 1
ATOM 1582 O O . GLN A 1 231 ? -10.946 17.264 -7.496 1.00 38.16 271 GLN A O 1
ATOM 1588 N N . LEU A 1 232 ? -12.772 16.275 -8.368 1.00 36.29 272 LEU A N 1
ATOM 1589 C CA . LEU A 1 232 ? -13.015 17.339 -9.329 1.00 33.57 272 LEU A CA 1
ATOM 1590 C C . LEU A 1 232 ? -14.054 18.285 -8.749 1.00 31.25 272 LEU A C 1
ATOM 1591 O O . LEU A 1 232 ? -15.199 17.898 -8.506 1.00 29.48 272 LEU A O 1
ATOM 1596 N N . GLN A 1 233 ? -13.627 19.520 -8.509 1.00 35.48 273 GLN A N 1
ATOM 1597 C CA . GLN A 1 233 ? -14.492 20.555 -7.960 1.00 30.02 273 GLN A CA 1
ATOM 1598 C C . GLN A 1 233 ? -15.415 21.077 -9.052 1.00 29.57 273 GLN A C 1
ATOM 1599 O O . GLN A 1 233 ? -14.965 21.388 -10.157 1.00 22.45 273 GLN A O 1
ATOM 1605 N N . GLY A 1 234 ? -16.704 21.162 -8.732 1.00 26.96 274 GLY A N 1
ATOM 1606 C CA . GLY A 1 234 ? -17.693 21.645 -9.680 1.00 29.25 274 GLY A CA 1
ATOM 1607 C C . GLY A 1 234 ? -18.828 22.394 -8.998 1.00 33.16 274 GLY A C 1
ATOM 1608 O O . GLY A 1 234 ? -18.767 22.689 -7.801 1.00 27.79 274 GLY A O 1
ATOM 1609 N N . TYR A 1 235 ? -19.870 22.707 -9.759 1.00 28.91 275 TYR A N 1
ATOM 1610 C CA . TYR A 1 235 ? -21.020 23.421 -9.219 1.00 22.31 275 TYR A CA 1
ATOM 1611 C C . TYR A 1 235 ? -22.295 22.772 -9.730 1.00 24.81 275 TYR A C 1
ATOM 1612 O O . TYR A 1 235 ? -22.295 22.124 -10.780 1.00 26.48 275 TYR A O 1
ATOM 1621 N N . SER A 1 236 ? -23.382 22.957 -8.992 1.00 19.54 276 SER A N 1
ATOM 1622 C CA . SER A 1 236 ? -24.675 22.414 -9.388 1.00 22.35 276 SER A CA 1
ATOM 1623 C C . SER A 1 236 ? -25.221 23.268 -10.538 1.00 21.13 276 SER A C 1
ATOM 1624 O O . SER A 1 236 ? -24.998 24.478 -10.564 1.00 17.60 276 SER A O 1
ATOM 1627 N N . ALA A 1 237 ? -25.931 22.649 -11.479 1.00 18.88 277 ALA A N 1
ATOM 1628 C CA . ALA A 1 237 ? -26.503 23.393 -12.599 1.00 23.72 277 ALA A CA 1
ATOM 1629 C C . ALA A 1 237 ? -27.654 22.661 -13.273 1.00 23.99 277 ALA A C 1
ATOM 1630 O O . ALA A 1 237 ? -27.901 21.481 -13.015 1.00 23.45 277 ALA A O 1
ATOM 1632 N N . THR A 1 238 ? -28.365 23.369 -14.141 1.00 22.37 278 THR A N 1
ATOM 1633 C CA . THR A 1 238 ? -29.490 22.773 -14.834 1.00 16.59 278 THR A CA 1
ATOM 1634 C C . THR A 1 238 ? -29.734 23.524 -16.123 1.00 17.85 278 THR A C 1
ATOM 1635 O O . THR A 1 238 ? -29.689 24.749 -16.140 1.00 25.56 278 THR A O 1
ATOM 1639 N N . ILE A 1 239 ? -29.972 22.791 -17.205 1.00 13.84 279 ILE A N 1
ATOM 1640 C CA . ILE A 1 239 ? -30.218 23.409 -18.499 1.00 16.48 279 ILE A CA 1
ATOM 1641 C C . ILE A 1 239 ? -31.676 23.251 -18.904 1.00 25.67 279 ILE A C 1
ATOM 1642 O O . ILE A 1 239 ? -32.492 24.142 -18.673 1.00 33.25 279 ILE A O 1
ATOM 1647 N N . ASP A 1 240 ? -32.003 22.123 -19.520 1.00 22.99 280 ASP A N 1
ATOM 1648 C CA . ASP A 1 240 ? -33.374 21.870 -19.929 1.00 24.02 280 ASP A CA 1
ATOM 1649 C C . ASP A 1 240 ? -34.047 20.981 -18.888 1.00 25.17 280 ASP A C 1
ATOM 1650 O O . ASP A 1 240 ? -34.454 19.861 -19.182 1.00 26.09 280 ASP A O 1
ATOM 1655 N N . ASP A 1 241 ? -34.160 21.497 -17.668 1.00 28.02 281 ASP A N 1
ATOM 1656 C CA . ASP A 1 241 ? -34.770 20.774 -16.559 1.00 27.27 281 ASP A CA 1
ATOM 1657 C C . ASP A 1 241 ? -33.928 19.551 -16.195 1.00 32.04 281 ASP A C 1
ATOM 1658 O O . ASP A 1 241 ? -34.356 18.686 -15.421 1.00 38.41 281 ASP A O 1
ATOM 1663 N N . ILE A 1 242 ? -32.725 19.479 -16.759 1.00 27.23 282 ILE A N 1
ATOM 1664 C CA . ILE A 1 242 ? -31.824 18.372 -16.463 1.00 20.05 282 ILE A CA 1
ATOM 1665 C C . ILE A 1 242 ? -30.704 18.882 -15.582 1.00 18.09 282 ILE A C 1
ATOM 1666 O O . ILE A 1 242 ? -30.212 19.981 -15.786 1.00 17.16 282 ILE A O 1
ATOM 1671 N N . TYR A 1 243 ? -30.317 18.084 -14.595 1.00 12.49 283 TYR A N 1
ATOM 1672 C CA . TYR A 1 243 ? -29.263 18.466 -13.662 1.00 14.22 283 TYR A CA 1
ATOM 1673 C C . TYR A 1 243 ? -27.860 18.174 -14.179 1.00 11.46 283 TYR A C 1
ATOM 1674 O O . TYR A 1 243 ? -27.510 17.017 -14.421 1.00 15.77 283 TYR A O 1
ATOM 1683 N N . TYR A 1 244 ? -27.053 19.213 -14.356 1.00 12.36 284 TYR A N 1
ATOM 1684 C CA . TYR A 1 244 ? -25.680 19.005 -14.802 1.00 13.86 284 TYR A CA 1
ATOM 1685 C C . TYR A 1 244 ? -24.766 19.581 -13.757 1.00 7.87 284 TYR A C 1
ATOM 1686 O O . TYR A 1 244 ? -25.206 20.276 -12.853 1.00 13.14 284 TYR A O 1
ATOM 1695 N N . GLN A 1 245 ? -23.484 19.288 -13.890 1.00 11.15 285 GLN A N 1
ATOM 1696 C CA . GLN A 1 245 ? -22.485 19.801 -12.969 1.00 18.26 285 GLN A CA 1
ATOM 1697 C C . GLN A 1 245 ? -21.414 20.515 -13.799 1.00 15.44 285 GLN A C 1
ATOM 1698 O O . GLN A 1 245 ? -20.755 19.898 -14.646 1.00 18.27 285 GLN A O 1
ATOM 1704 N N . VAL A 1 246 ? -21.267 21.819 -13.579 1.00 12.36 286 VAL A N 1
ATOM 1705 C CA . VAL A 1 246 ? -20.275 22.594 -14.313 1.00 12.56 286 VAL A CA 1
ATOM 1706 C C . VAL A 1 246 ? -19.029 22.687 -13.465 1.00 10.68 286 VAL A C 1
ATOM 1707 O O . VAL A 1 246 ? -19.060 23.242 -12.368 1.00 15.43 286 VAL A O 1
ATOM 1711 N N . LEU A 1 247 ? -17.933 22.146 -13.980 1.00 11.10 287 LEU A N 1
ATOM 1712 C CA . LEU A 1 247 ? -16.676 22.144 -13.255 1.00 11.94 287 LEU A CA 1
ATOM 1713 C C . LEU A 1 247 ? -16.053 23.520 -13.126 1.00 7.52 287 LEU A C 1
ATOM 1714 O O . LEU A 1 247 ? -16.185 24.379 -14.005 1.00 8.99 287 LEU A O 1
ATOM 1719 N N . ASP A 1 248 ? -15.387 23.736 -12.001 1.00 14.34 288 ASP A N 1
ATOM 1720 C CA . ASP A 1 248 ? -14.709 25.002 -11.803 1.00 12.38 288 ASP A CA 1
ATOM 1721 C C . ASP A 1 248 ? -13.494 24.901 -12.709 1.00 15.52 288 ASP A C 1
ATOM 1722 O O . ASP A 1 248 ? -12.691 23.991 -12.581 1.00 25.72 288 ASP A O 1
ATOM 1727 N N . PRO A 1 249 ? -13.348 25.842 -13.636 1.00 17.33 289 PRO A N 1
ATOM 1728 C CA . PRO A 1 249 ? -12.215 25.814 -14.561 1.00 21.46 289 PRO A CA 1
ATOM 1729 C C . PRO A 1 249 ? -10.819 25.875 -13.934 1.00 17.25 289 PRO A C 1
ATOM 1730 O O . PRO A 1 249 ? -9.917 25.145 -14.348 1.00 19.95 289 PRO A O 1
ATOM 1734 N N . ASN A 1 250 ? -10.661 26.718 -12.925 1.00 20.71 290 ASN A N 1
ATOM 1735 C CA . ASN A 1 250 ? -9.387 26.901 -12.287 1.00 24.64 290 ASN A CA 1
ATOM 1736 C C . ASN A 1 250 ? -9.035 25.631 -11.406 1.00 20.49 290 ASN A C 1
ATOM 1737 O O . ASN A 1 250 ? -7.904 25.172 -11.329 1.00 17.15 290 ASN A O 1
ATOM 1742 N N . SER A 1 251 ? -10.054 25.003 -10.832 1.00 24.13 291 SER A N 1
ATOM 1743 C CA . SER A 1 251 ? -9.796 23.775 -10.081 1.00 23.84 291 SER A CA 1
ATOM 1744 C C . SER A 1 251 ? -9.502 22.663 -11.096 1.00 21.33 291 SER A C 1
ATOM 1745 O O . SER A 1 251 ? -8.729 21.743 -10.808 1.00 26.37 291 SER A O 1
ATOM 1748 N N . LEU A 1 252 ? -10.115 22.774 -12.282 1.00 20.78 292 LEU A N 1
ATOM 1749 C CA . LEU A 1 252 ? -9.943 21.819 -13.383 1.00 14.49 292 LEU A CA 1
ATOM 1750 C C . LEU A 1 252 ? -8.507 21.848 -13.898 1.00 14.35 292 LEU A C 1
ATOM 1751 O O . LEU A 1 252 ? -7.885 20.805 -14.097 1.00 3.32 292 LEU A O 1
ATOM 1756 N N . TYR A 1 253 ? -7.991 23.050 -14.142 1.00 14.84 293 TYR A N 1
ATOM 1757 C CA . TYR A 1 253 ? -6.631 23.180 -14.645 1.00 12.16 293 TYR A CA 1
ATOM 1758 C C . TYR A 1 253 ? -5.645 22.568 -13.679 1.00 12.68 293 TYR A C 1
ATOM 1759 O O . TYR A 1 253 ? -4.761 21.822 -14.081 1.00 10.92 293 TYR A O 1
ATOM 1768 N N . LYS A 1 254 ? -5.798 22.883 -12.401 1.00 12.06 294 LYS A N 1
ATOM 1769 C CA . LYS A 1 254 ? -4.898 22.352 -11.387 1.00 14.16 294 LYS A CA 1
ATOM 1770 C C . LYS A 1 254 ? -4.918 20.815 -11.446 1.00 14.65 294 LYS A C 1
ATOM 1771 O O . LYS A 1 254 ? -3.873 20.167 -11.445 1.00 15.67 294 LYS A O 1
ATOM 1777 N N . THR A 1 255 ? -6.109 20.237 -11.511 1.00 12.86 295 THR A N 1
ATOM 1778 C CA . THR A 1 255 ? -6.237 18.790 -11.597 1.00 15.07 295 THR A CA 1
ATOM 1779 C C . THR A 1 255 ? -5.526 18.241 -12.831 1.00 10.41 295 THR A C 1
ATOM 1780 O O . THR A 1 255 ? -4.835 17.229 -12.758 1.00 19.83 295 THR A O 1
ATOM 1784 N N . GLN A 1 256 ? -5.725 18.905 -13.964 1.00 1.55 296 GLN A N 1
ATOM 1785 C CA . GLN A 1 256 ? -5.107 18.506 -15.225 1.00 4.44 296 GLN A CA 1
ATOM 1786 C C . GLN A 1 256 ? -3.602 18.546 -15.158 1.00 1.00 296 GLN A C 1
ATOM 1787 O O . GLN A 1 256 ? -2.920 17.630 -15.603 1.00 15.91 296 GLN A O 1
ATOM 1793 N N . THR A 1 257 ? -3.079 19.634 -14.620 1.00 8.45 297 THR A N 1
ATOM 1794 C CA . THR A 1 257 ? -1.643 19.781 -14.516 1.00 5.05 297 THR A CA 1
ATOM 1795 C C . THR A 1 257 ? -1.111 18.693 -13.598 1.00 13.75 297 THR A C 1
ATOM 1796 O O . THR A 1 257 ? -0.086 18.084 -13.888 1.00 19.75 297 THR A O 1
ATOM 1800 N N . THR A 1 258 ? -1.821 18.431 -12.507 1.00 10.97 298 THR A N 1
ATOM 1801 C CA . THR A 1 258 ? -1.403 17.390 -11.577 1.00 14.89 298 THR A CA 1
ATOM 1802 C C . THR A 1 258 ? -1.262 16.046 -12.291 1.00 21.60 298 THR A C 1
ATOM 1803 O O . THR A 1 258 ? -0.201 15.428 -12.267 1.00 30.65 298 THR A O 1
ATOM 1807 N N . LEU A 1 259 ? -2.345 15.591 -12.911 1.00 15.05 299 LEU A N 1
ATOM 1808 C CA . LEU A 1 259 ? -2.316 14.325 -13.605 1.00 15.51 299 LEU A CA 1
ATOM 1809 C C . LEU A 1 259 ? -1.238 14.346 -14.667 1.00 16.60 299 LEU A C 1
ATOM 1810 O O . LEU A 1 259 ? -0.434 13.414 -14.759 1.00 16.21 299 LEU A O 1
ATOM 1815 N N . ARG A 1 260 ? -1.200 15.415 -15.453 1.00 11.68 300 ARG A N 1
ATOM 1816 C CA . ARG A 1 260 ? -0.189 15.527 -16.483 1.00 7.12 300 ARG A CA 1
ATOM 1817 C C . ARG A 1 260 ? 1.223 15.311 -15.899 1.00 14.31 300 ARG A C 1
ATOM 1818 O O . ARG A 1 260 ? 2.052 14.651 -16.529 1.00 9.96 300 ARG A O 1
ATOM 1826 N N . LYS A 1 261 ? 1.513 15.844 -14.711 1.00 10.74 301 LYS A N 1
ATOM 1827 C CA . LYS A 1 261 ? 2.854 15.641 -14.151 1.00 13.95 301 LYS A CA 1
ATOM 1828 C C . LYS A 1 261 ? 3.055 14.192 -13.686 1.00 16.61 301 LYS A C 1
ATOM 1829 O O . LYS A 1 261 ? 4.164 13.654 -13.751 1.00 9.60 301 LYS A O 1
ATOM 1835 N N . GLN A 1 262 ? 1.982 13.570 -13.215 1.00 5.92 302 GLN A N 1
ATOM 1836 C CA . GLN A 1 262 ? 2.020 12.176 -12.797 1.00 2.25 302 GLN A CA 1
ATOM 1837 C C . GLN A 1 262 ? 2.512 11.327 -13.977 1.00 7.45 302 GLN A C 1
ATOM 1838 O O . GLN A 1 262 ? 3.140 10.286 -13.789 1.00 8.51 302 GLN A O 1
ATOM 1844 N N . LEU A 1 263 ? 2.219 11.786 -15.191 1.00 12.22 303 LEU A N 1
ATOM 1845 C CA . LEU A 1 263 ? 2.596 11.077 -16.402 1.00 13.24 303 LEU A CA 1
ATOM 1846 C C . LEU A 1 263 ? 3.854 11.619 -17.060 1.00 14.46 303 LEU A C 1
ATOM 1847 O O . LEU A 1 263 ? 4.063 11.434 -18.261 1.00 21.71 303 LEU A O 1
ATOM 1852 N N . GLY A 1 264 ? 4.690 12.285 -16.272 1.00 11.72 304 GLY A N 1
ATOM 1853 C CA . GLY A 1 264 ? 5.922 12.834 -16.799 1.00 1.00 304 GLY A CA 1
ATOM 1854 C C . GLY A 1 264 ? 5.680 13.855 -17.890 1.00 9.61 304 GLY A C 1
ATOM 1855 O O . GLY A 1 264 ? 6.530 14.055 -18.759 1.00 17.06 304 GLY A O 1
ATOM 1856 N N . LEU A 1 265 ? 4.515 14.496 -17.860 1.00 15.32 305 LEU A N 1
ATOM 1857 C CA . LEU A 1 265 ? 4.187 15.508 -18.862 1.00 17.10 305 LEU A CA 1
ATOM 1858 C C . LEU A 1 265 ? 4.357 16.888 -18.261 1.00 21.57 305 LEU A C 1
ATOM 1859 O O . LEU A 1 265 ? 4.404 17.044 -17.039 1.00 20.16 305 LEU A O 1
ATOM 1864 N N . LYS A 1 266 ? 4.449 17.889 -19.126 1.00 28.53 306 LYS A N 1
ATOM 1865 C CA . LYS A 1 266 ? 4.627 19.261 -18.677 1.00 28.63 306 LYS A CA 1
ATOM 1866 C C . LYS A 1 266 ? 3.302 20.007 -18.606 1.00 27.67 306 LYS A C 1
ATOM 1867 O O . LYS A 1 266 ? 2.265 19.528 -19.071 1.00 30.19 306 LYS A O 1
ATOM 1873 N N . GLU A 1 267 ? 3.343 21.180 -17.997 1.00 16.57 307 GLU A N 1
ATOM 1874 C CA . GLU A 1 267 ? 2.155 21.996 -17.861 1.00 15.65 307 GLU A CA 1
ATOM 1875 C C . GLU A 1 267 ? 1.638 22.418 -19.241 1.00 13.68 307 GLU A C 1
ATOM 1876 O O . GLU A 1 267 ? 2.416 22.713 -20.143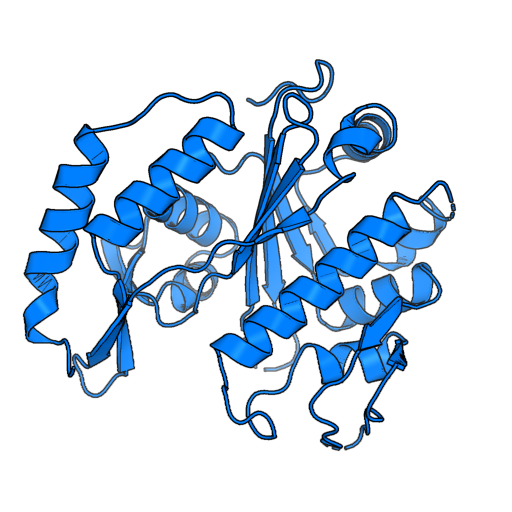 1.00 18.43 307 GLU A O 1
ATOM 1882 N N . HIS A 1 268 ? 0.321 22.435 -19.404 1.00 14.75 308 HIS A N 1
ATOM 1883 C CA . HIS A 1 268 ? -0.284 22.821 -20.674 1.00 8.18 308 HIS A CA 1
ATOM 1884 C C . HIS A 1 268 ? -1.111 24.087 -20.506 1.00 11.95 308 HIS A C 1
ATOM 1885 O O . HIS A 1 268 ? -2.329 24.053 -20.641 1.00 14.38 308 HIS A O 1
ATOM 1892 N N . ALA A 1 269 ? -0.436 25.197 -20.215 1.00 15.89 309 ALA A N 1
ATOM 1893 C CA . ALA A 1 269 ? -1.075 26.493 -19.995 1.00 19.52 309 ALA A CA 1
ATOM 1894 C C . ALA A 1 269 ? -2.185 26.840 -20.976 1.00 22.54 309 ALA A C 1
ATOM 1895 O O . ALA A 1 269 ? -3.106 27.589 -20.655 1.00 22.88 309 ALA A O 1
ATOM 1897 N N . SER A 1 270 ? -2.081 26.306 -22.180 1.00 22.84 310 SER A N 1
ATOM 1898 C CA . SER A 1 270 ? -3.078 26.551 -23.209 1.00 19.60 310 SER A CA 1
ATOM 1899 C C . SER A 1 270 ? -4.416 25.939 -22.802 1.00 12.57 310 SER A C 1
ATOM 1900 O O . SER A 1 270 ? -5.477 26.393 -23.233 1.00 13.13 310 SER A O 1
ATOM 1903 N N . GLU A 1 271 ? -4.368 24.929 -21.945 1.00 2.72 311 GLU A N 1
ATOM 1904 C CA . GLU A 1 271 ? -5.592 24.254 -21.520 1.00 1.90 311 GLU A CA 1
ATOM 1905 C C . GLU A 1 271 ? -6.367 25.068 -20.494 1.00 5.19 311 GLU A C 1
ATOM 1906 O O . GLU A 1 271 ? -7.569 24.890 -20.295 1.00 13.25 311 GLU A O 1
ATOM 1912 N N . ARG A 1 272 ? -5.662 25.954 -19.829 1.00 4.30 312 ARG A N 1
ATOM 1913 C CA . ARG A 1 272 ? -6.288 26.801 -18.848 1.00 4.24 312 ARG A CA 1
ATOM 1914 C C . ARG A 1 272 ? -7.254 27.750 -19.582 1.00 6.79 312 ARG A C 1
ATOM 1915 O O . ARG A 1 272 ? -8.380 27.977 -19.133 1.00 21.89 312 ARG A O 1
ATOM 1923 N N . GLU A 1 273 ? -6.845 28.278 -20.729 1.00 8.93 313 GLU A N 1
ATOM 1924 C CA . GLU A 1 273 ? -7.730 29.183 -21.450 1.00 11.72 313 GLU A CA 1
ATOM 1925 C C . GLU A 1 273 ? -8.957 28.410 -21.954 1.00 11.48 313 GLU A C 1
ATOM 1926 O O . GLU A 1 273 ? -10.066 28.946 -22.011 1.00 12.04 313 GLU A O 1
ATOM 1932 N N . LYS A 1 274 ? -8.763 27.148 -22.321 1.00 10.96 314 LYS A N 1
ATOM 1933 C CA . LYS A 1 274 ? -9.881 26.337 -22.791 1.00 3.44 314 LYS A CA 1
ATOM 1934 C C . LYS A 1 274 ? -10.847 26.035 -21.639 1.00 1.00 314 LYS A C 1
ATOM 1935 O O . LYS A 1 274 ? -12.044 26.205 -21.786 1.00 6.28 314 LYS A O 1
ATOM 1941 N N . ASP A 1 275 ? -10.334 25.610 -20.486 1.00 8.46 315 ASP A N 1
ATOM 1942 C CA . ASP A 1 275 ? -11.200 25.315 -19.345 1.00 3.94 315 ASP A CA 1
ATOM 1943 C C . ASP A 1 275 ? -12.086 26.494 -18.963 1.00 7.39 315 ASP A C 1
ATOM 1944 O O . ASP A 1 275 ? -13.259 26.325 -18.638 1.00 20.63 315 ASP A O 1
ATOM 1949 N N . LEU A 1 276 ? -11.500 27.683 -18.979 1.00 11.29 316 LEU A N 1
ATOM 1950 C CA . LEU A 1 276 ? -12.203 28.909 -18.631 1.00 17.80 316 LEU A CA 1
ATOM 1951 C C . LEU A 1 276 ? -13.283 29.230 -19.670 1.00 12.52 316 LEU A C 1
ATOM 1952 O O . LEU A 1 276 ? -14.421 29.540 -19.312 1.00 8.35 316 LEU A O 1
ATOM 1957 N N . ALA A 1 277 ? -12.936 29.131 -20.951 1.00 4.25 317 ALA A N 1
ATOM 1958 C CA . ALA A 1 277 ? -13.892 29.409 -22.020 1.00 1.00 317 ALA A CA 1
ATOM 1959 C C . ALA A 1 277 ? -15.118 28.527 -21.882 1.00 1.00 317 ALA A C 1
ATOM 1960 O O . ALA A 1 277 ? -16.250 28.999 -21.979 1.00 3.91 317 ALA A O 1
ATOM 1962 N N . PHE A 1 278 ? -14.885 27.243 -21.647 1.00 1.00 318 PHE A N 1
ATOM 1963 C CA . PHE A 1 278 ? -15.976 26.296 -21.498 1.00 12.63 318 PHE A CA 1
ATOM 1964 C C . PHE A 1 278 ? -16.867 26.690 -20.331 1.00 16.00 318 PHE A C 1
ATOM 1965 O O . PHE A 1 278 ? -18.094 26.709 -20.453 1.00 15.09 318 PHE A O 1
ATOM 1973 N N . TYR A 1 279 ? -16.251 27.004 -19.197 1.00 14.33 319 TYR A N 1
ATOM 1974 C CA . TYR A 1 279 ? -17.010 27.374 -18.002 1.00 17.84 319 TYR A CA 1
ATOM 1975 C C . TYR A 1 279 ? -17.866 28.631 -18.178 1.00 17.55 319 TYR A C 1
ATOM 1976 O O . TYR A 1 279 ? -18.994 28.688 -17.693 1.00 21.58 319 TYR A O 1
ATOM 1985 N N . ASN A 1 280 ? -17.335 29.626 -18.882 1.00 11.28 320 ASN A N 1
ATOM 1986 C CA . ASN A 1 280 ? -18.069 30.866 -19.107 1.00 16.86 320 ASN A CA 1
ATOM 1987 C C . ASN A 1 280 ? -19.320 30.734 -19.941 1.00 13.42 320 ASN A C 1
ATOM 1988 O O . ASN A 1 280 ? -20.282 31.477 -19.749 1.00 7.35 320 ASN A O 1
ATOM 1993 N N . GLN A 1 281 ? -19.315 29.792 -20.869 1.00 15.68 321 GLN A N 1
ATOM 1994 C CA . GLN A 1 281 ? -20.470 29.610 -21.716 1.00 18.08 321 GLN A CA 1
ATOM 1995 C C . GLN A 1 281 ? -21.556 28.779 -21.045 1.00 20.59 321 GLN A C 1
ATOM 1996 O O . GLN A 1 281 ? -22.605 28.547 -21.637 1.00 33.20 321 GLN A O 1
ATOM 2002 N N . PHE A 1 282 ? -21.322 28.343 -19.809 1.00 17.82 322 PHE A N 1
ATOM 2003 C CA . PHE A 1 282 ? -22.305 27.517 -19.101 1.00 14.23 322 PHE A CA 1
ATOM 2004 C C . PHE A 1 282 ? -22.520 27.921 -17.651 1.00 21.29 322 PHE A C 1
ATOM 2005 O O . PHE A 1 282 ? -23.284 27.271 -16.927 1.00 21.67 322 PHE A O 1
ATOM 2013 N N . SER A 1 283 ? -21.848 28.987 -17.224 1.00 19.99 323 SER A N 1
ATOM 2014 C CA . SER A 1 283 ? -21.971 29.441 -15.849 1.00 26.37 323 SER A CA 1
ATOM 2015 C C . SER A 1 283 ? -23.380 29.985 -15.554 1.00 22.86 323 SER A C 1
ATOM 2016 O O . SER A 1 283 ? -23.827 29.981 -14.399 1.00 30.24 323 SER A O 1
ATOM 2019 N N . TYR A 1 284 ? -24.081 30.433 -16.596 1.00 19.21 324 TYR A N 1
ATOM 2020 C CA . TYR A 1 284 ? -25.446 30.971 -16.449 1.00 11.60 324 TYR A CA 1
ATOM 2021 C C . TYR A 1 284 ? -26.409 29.890 -15.960 1.00 14.76 324 TYR A C 1
ATOM 2022 O O . TYR A 1 284 ? -27.555 30.175 -15.629 1.00 12.32 324 TYR A O 1
ATOM 2031 N N . ALA A 1 285 ? -25.946 28.645 -15.952 1.00 9.27 325 ALA A N 1
ATOM 2032 C CA . ALA A 1 285 ? -26.768 27.527 -15.517 1.00 14.83 325 ALA A CA 1
ATOM 2033 C C . ALA A 1 285 ? -26.470 27.124 -14.073 1.00 14.90 325 ALA A C 1
ATOM 2034 O O . ALA A 1 285 ? -27.233 26.378 -13.463 1.00 17.13 325 ALA A O 1
ATOM 2036 N N . VAL A 1 286 ? -25.353 27.587 -13.526 1.00 12.43 326 VAL A N 1
ATOM 2037 C CA . VAL A 1 286 ? -25.018 27.248 -12.152 1.00 16.66 326 VAL A CA 1
ATOM 2038 C C . VAL A 1 286 ? -26.176 27.690 -11.256 1.00 22.20 326 VAL A C 1
ATOM 2039 O O . VAL A 1 286 ? -26.761 28.752 -11.481 1.00 25.27 326 VAL A O 1
ATOM 2043 N N . THR A 1 287 ? -26.498 26.873 -10.251 1.00 29.68 327 THR A N 1
ATOM 2044 C CA . THR A 1 287 ? -27.578 27.159 -9.299 1.00 26.82 327 THR A CA 1
ATOM 2045 C C . THR A 1 287 ? -27.011 27.471 -7.906 1.00 27.28 327 THR A C 1
ATOM 2046 O O . THR A 1 287 ? -27.763 27.591 -6.939 1.00 31.03 327 THR A O 1
ATOM 2050 N N . ASP A 1 288 ? -25.689 27.587 -7.800 1.00 35.54 328 ASP A N 1
ATOM 2051 C CA . ASP A 1 288 ? -25.056 27.905 -6.511 1.00 38.81 328 ASP A CA 1
ATOM 2052 C C . ASP A 1 288 ? -25.027 29.416 -6.283 1.00 41.61 328 ASP A C 1
ATOM 2053 O O . ASP A 1 288 ? -23.955 30.002 -6.110 1.00 38.18 328 ASP A O 1
#

Organism: Enterococcus faecalis (strain ATCC 700802 / V583) (NCBI:txid226185)

Nearest PDB structures (foldseek):
  3qfi-assembly1_A  TM=1.004E+00  e=2.906E-56  Enterococcus faecalis
  6uf6-assembly1_A  TM=8.165E-01  e=7.136E-26  Bacillus subtilis subsp. subtilis str. 168
  3owq-assembly4_D  TM=8.640E-01  e=1.199E-23  Listeria innocua
  6uf3-assembly1_A  TM=8.801E-01  e=1.610E-23  Bacillus subtilis subsp. subtilis str. 168
  3owq-assembly1_A  TM=8.332E-01  e=3.693E-24  Listeria innocua

InterPro domains:
  IPR004474 Cell envelope-related transcriptional attenuator domain [PF03816] (81-225)
  IPR004474 Cell envelope-related transcriptional attenuator domain [TIGR00350] (80-225)
  IPR050922 LytR/CpsA/Psr cell wall biosynthesis [PTHR33392] (4-364)

Secondary structure (DSSP, 8-state):
---TTTT--EEEEEEE------EEEEEEEEGGGTEEEEEEE-TTBEEEETTTTEEEETHHHHHHHHHHHHHHHHHHHTTS---EEEEE-HHHHHHHHHHTT-EEEEESS---------SEEEEE-SHHHHHHHS-SSSSTTTHHHHHHHHHHHHHHHHHHHTS---TTGGGGGGGGEEES--HHHHHHHTTTSTGGGS-EEEE---EEEEESSS-EEEEEPHHHHHHHHHHHHHHTTPPP-HHHHHHHHHHHHTTGGGB--

CATH classification: 3.40.630.190

B-factor: mean 26.07, std 15.24, range [1.0, 89.08]

Sequence (261 aa):
TANIDAQEPFSVLLMGIDTGDDTTMVVTINPKENKSTMISLDRDILTDIVGNDTQDKLNHAYAFGGAEMAINTVQELLDIPIHHYVSINMKGLKDLIDAVGGIEVDNTIGEFTGITVPAGKIKLDGTTGLAYARMRHEDPEGDVGRQRRQREVVEKIVRKVMSFDYRKILDAVEANVKTDLTWDDMMDIQSKYLSAFKTIDSEQLQGYSATIDDIYYQVLDPNSLYKTQTTLRKQLGLKEHASEREKDLAFYNQFSYAVTD

Radius of gyration: 18.39 Å; Cα contacts (8 Å, |Δi|>4): 486; chains: 1; bounding box: 45×49×43 Å